Protein AF-A0A3Q2YTU2-F1 (afdb_monomer_lite)

Sequence (201 aa):
LRVISMEKGGNMKDVFTRFCTGLKELEAVIKEKGEAFMWNEHLGYILTCPSNLGTGLRAGVHVKLPNMSKHPKFEEVLKKLRLQKRGTGGVDTAAVDGIFDISNADRLGFSEVQLVQIVVDGVKLLVDMEKKLEKGASINNLMPGKLKTLSCIEPALIDVSCSLYVRTRTGLSASFTYFFFKFIIFNKCYWSPDNAQNMNE

Radius of gyration: 19.4 Å; chains: 1; bounding box: 69×35×50 Å

Foldseek 3Di:
DKQKFKDWADQLPVSVVVSVVVVVVVQVVCVVVVFHFDADDQFGGDDPDSQCTAQSKKWWFFKAQQQLVPDPCNVVLCVLLQKDWDAPVDDPDHNDNRTITITHSHRHPDDPLRRSLSRVVSVVLSVVCSVCVVVVHDCPVSRDDRDPPPPDPPPPPSPSVPPVPPVCPDVDRTGTGMTMMMGDTDIDDDDDVVVVVPPPD

Secondary structure (DSSP, 8-state):
-EEEEEESSS-HHHHHHHHHHHHHHHHHHHHHTT--B-EETTTEE--SSGGG-BT-EEEEEEEE-TTGGGSTTHHHHHHHTTEEEEBTTBTT-PPBTTEEEEEES--SSS-HHHHHHHHHHHHHHHHHHHHHHHTT---GGGPPPPPP--S--------TT-------SS--S--EEEEEEEEE--B-----GGGGGGS--

pLDDT: mean 72.66, std 23.07, range [26.77, 94.44]

Organism: Hippocampus comes (NCBI:txid109280)

Structure (mmCIF, N/CA/C/O backbone):
data_AF-A0A3Q2YTU2-F1
#
_entry.id   AF-A0A3Q2YTU2-F1
#
loop_
_atom_site.group_PDB
_atom_site.id
_atom_site.type_symbol
_atom_site.label_atom_id
_atom_site.label_alt_id
_atom_site.label_comp_id
_atom_site.label_asym_id
_atom_site.label_entity_id
_atom_site.label_seq_id
_atom_site.pdbx_PDB_ins_code
_atom_site.Cartn_x
_atom_site.Cartn_y
_atom_site.Cartn_z
_atom_site.occupancy
_atom_site.B_iso_or_equiv
_atom_site.auth_seq_id
_atom_site.auth_comp_id
_atom_site.auth_asym_id
_atom_site.auth_atom_id
_atom_site.pdbx_PDB_model_num
ATOM 1 N N . LEU A 1 1 ? -10.656 9.854 12.128 1.00 74.12 1 LEU A N 1
ATOM 2 C CA . LEU A 1 1 ? -9.243 9.742 12.551 1.00 74.12 1 LEU A CA 1
ATOM 3 C C . LEU A 1 1 ? -8.414 9.120 11.417 1.00 74.12 1 LEU A C 1
ATOM 5 O O . LEU A 1 1 ? -8.919 8.366 10.592 1.00 74.12 1 LEU A O 1
ATOM 9 N N . ARG A 1 2 ? -7.142 9.491 11.292 1.00 78.81 2 ARG A N 1
ATOM 10 C CA . ARG A 1 2 ? -6.228 8.867 10.332 1.00 78.81 2 ARG A CA 1
ATOM 11 C C . ARG A 1 2 ? -4.885 8.693 11.018 1.00 78.81 2 ARG A C 1
ATOM 13 O O . ARG A 1 2 ? -4.236 9.686 11.322 1.00 78.81 2 ARG A O 1
ATOM 20 N N . VAL A 1 3 ? -4.516 7.447 11.276 1.00 82.00 3 VAL A N 1
ATOM 21 C CA . VAL A 1 3 ? -3.262 7.079 11.929 1.00 82.00 3 VAL A CA 1
ATOM 22 C C . VAL A 1 3 ? -2.240 6.796 10.837 1.00 82.00 3 VAL A C 1
ATOM 24 O O . VAL A 1 3 ? -2.511 6.052 9.889 1.00 82.00 3 VAL A O 1
ATOM 27 N N . ILE A 1 4 ? -1.086 7.450 10.930 1.00 86.12 4 ILE A N 1
ATOM 28 C CA . ILE A 1 4 ? -0.035 7.374 9.918 1.00 86.12 4 ILE A CA 1
ATOM 29 C C . ILE A 1 4 ? 1.272 7.020 10.613 1.00 86.12 4 ILE A C 1
ATOM 31 O O . ILE A 1 4 ? 1.668 7.684 11.566 1.00 86.12 4 ILE A O 1
ATOM 35 N N . SER A 1 5 ? 1.943 5.995 10.097 1.00 86.06 5 SER A N 1
ATOM 36 C CA . SER A 1 5 ? 3.330 5.678 10.429 1.00 86.06 5 SER A CA 1
ATOM 37 C C . SER A 1 5 ? 4.132 5.753 9.139 1.00 86.06 5 SER A C 1
ATOM 39 O O . SER A 1 5 ? 3.757 5.159 8.127 1.00 86.06 5 SER A O 1
ATOM 41 N N . MET A 1 6 ? 5.203 6.533 9.144 1.00 84.50 6 MET A N 1
ATOM 42 C CA . MET A 1 6 ? 6.058 6.718 7.977 1.00 84.50 6 MET A CA 1
ATOM 43 C C . MET A 1 6 ? 7.502 6.903 8.412 1.00 84.50 6 MET A C 1
ATOM 45 O O . MET A 1 6 ? 7.761 7.415 9.501 1.00 84.50 6 MET A O 1
ATOM 49 N N . GLU A 1 7 ? 8.432 6.483 7.564 1.00 81.88 7 GLU A N 1
ATOM 50 C CA . GLU A 1 7 ? 9.854 6.779 7.717 1.00 81.88 7 GLU A CA 1
ATOM 51 C C . GLU A 1 7 ? 10.561 6.776 6.358 1.00 81.88 7 GLU A C 1
ATOM 53 O O . GLU A 1 7 ? 10.005 6.362 5.333 1.00 81.88 7 GLU A O 1
ATOM 58 N N . LYS A 1 8 ? 11.790 7.293 6.343 1.00 80.44 8 LYS A N 1
ATOM 59 C CA . LYS A 1 8 ? 12.672 7.214 5.176 1.00 80.44 8 LYS A CA 1
ATOM 60 C C . LYS A 1 8 ? 13.373 5.854 5.152 1.00 80.44 8 LYS A C 1
ATOM 62 O O . LYS A 1 8 ? 13.785 5.361 6.195 1.00 80.44 8 LYS A O 1
ATOM 67 N N . GLY A 1 9 ? 13.610 5.319 3.956 1.00 77.88 9 GLY A N 1
ATOM 68 C CA . GLY A 1 9 ? 14.315 4.043 3.769 1.00 77.88 9 GLY A CA 1
ATOM 69 C C . GLY A 1 9 ? 13.390 2.824 3.770 1.00 77.88 9 GLY A C 1
ATOM 70 O O . GLY A 1 9 ? 12.187 2.964 3.902 1.00 77.88 9 GLY A O 1
ATOM 71 N N . GLY A 1 10 ? 13.957 1.632 3.563 1.00 74.12 10 GLY A N 1
ATOM 72 C CA . GLY A 1 10 ? 13.231 0.412 3.173 1.00 74.12 10 GLY A CA 1
ATOM 73 C C . GLY A 1 10 ? 12.656 -0.471 4.280 1.00 74.12 10 GLY A C 1
ATOM 74 O O . GLY A 1 10 ? 12.322 -1.621 3.997 1.00 74.12 10 GLY A O 1
ATOM 75 N N . ASN A 1 11 ? 12.585 -0.007 5.528 1.00 79.88 11 ASN A N 1
ATOM 76 C CA . ASN A 1 11 ? 12.274 -0.878 6.661 1.00 79.88 11 ASN A CA 1
ATOM 77 C C . ASN A 1 11 ? 10.765 -0.962 6.944 1.00 79.88 11 ASN A C 1
ATOM 79 O O . ASN A 1 11 ? 10.233 -0.434 7.917 1.00 79.88 11 ASN A O 1
ATOM 83 N N . MET A 1 12 ? 10.060 -1.678 6.067 1.00 78.88 12 MET A N 1
ATOM 84 C CA . MET A 1 12 ? 8.608 -1.864 6.155 1.00 78.88 12 MET A CA 1
ATOM 85 C C . MET A 1 12 ? 8.156 -2.456 7.504 1.00 78.88 12 MET A C 1
ATOM 87 O O . MET A 1 12 ? 7.081 -2.115 7.999 1.00 78.88 12 MET A O 1
ATOM 91 N N . LYS A 1 13 ? 8.973 -3.324 8.117 1.00 81.50 13 LYS A N 1
ATOM 92 C CA . LYS A 1 13 ? 8.638 -3.993 9.381 1.00 81.50 13 LYS A CA 1
ATOM 93 C C . LYS A 1 13 ? 8.601 -3.025 10.547 1.00 81.50 13 LYS A C 1
ATOM 95 O O . LYS A 1 13 ? 7.664 -3.096 11.337 1.00 81.50 13 LYS A O 1
ATOM 100 N N . ASP A 1 14 ? 9.575 -2.134 10.662 1.00 84.38 14 ASP A N 1
ATOM 101 C CA . ASP A 1 14 ? 9.628 -1.202 11.788 1.00 84.38 14 ASP A CA 1
ATOM 102 C C . ASP A 1 14 ? 8.492 -0.185 11.701 1.00 84.38 14 ASP A C 1
ATOM 104 O O . ASP A 1 14 ? 7.823 0.088 12.702 1.00 84.38 14 ASP A O 1
ATOM 108 N N . VAL A 1 15 ? 8.184 0.295 10.491 1.00 83.56 15 VAL A N 1
ATOM 109 C CA . VAL A 1 15 ? 7.029 1.175 10.272 1.00 83.56 15 VAL A CA 1
ATOM 110 C C . VAL A 1 15 ? 5.718 0.472 10.619 1.00 83.56 15 VAL A C 1
ATOM 112 O O . VAL A 1 15 ? 4.878 1.080 11.287 1.00 83.56 15 VAL A O 1
ATOM 115 N N . PHE A 1 16 ? 5.550 -0.790 10.204 1.00 83.69 16 PHE A N 1
ATOM 116 C CA . PHE A 1 16 ? 4.356 -1.585 10.497 1.00 83.69 16 PHE A CA 1
ATOM 117 C C . PHE A 1 16 ? 4.239 -1.925 11.986 1.00 83.69 16 PHE A C 1
ATOM 119 O O . PHE A 1 16 ? 3.168 -1.792 12.566 1.00 83.69 16 PHE A O 1
ATOM 126 N N . THR A 1 17 ? 5.346 -2.282 12.634 1.00 85.81 17 THR A N 1
ATOM 127 C CA . THR A 1 17 ? 5.386 -2.580 14.072 1.00 85.81 17 THR A CA 1
ATOM 128 C C . THR A 1 17 ? 5.001 -1.342 14.874 1.00 85.81 17 THR A C 1
ATOM 130 O O . THR A 1 17 ? 4.094 -1.400 15.699 1.00 85.81 17 THR A O 1
ATOM 133 N N . ARG A 1 18 ? 5.611 -0.188 14.570 1.00 88.19 18 ARG A N 1
ATOM 134 C CA . ARG A 1 18 ? 5.263 1.102 15.184 1.00 88.19 18 ARG A CA 1
ATOM 135 C C . ARG A 1 18 ? 3.801 1.468 14.945 1.00 88.19 18 ARG A C 1
ATOM 137 O O . ARG A 1 18 ? 3.139 1.968 15.850 1.00 88.19 18 ARG A O 1
ATOM 144 N N . PHE A 1 19 ? 3.301 1.201 13.740 1.00 85.31 19 PHE A N 1
ATOM 145 C CA . PHE A 1 19 ? 1.907 1.422 13.383 1.00 85.31 19 PHE A CA 1
ATOM 146 C C . PHE A 1 19 ? 0.955 0.576 14.246 1.00 85.31 19 PHE A C 1
ATOM 148 O O . PHE A 1 19 ? 0.042 1.128 14.855 1.00 85.31 19 PHE A O 1
ATOM 155 N N . CYS A 1 20 ? 1.189 -0.735 14.348 1.00 84.88 20 CYS A N 1
ATOM 156 C CA . CYS A 1 20 ? 0.366 -1.641 15.148 1.00 84.88 20 CYS A CA 1
ATOM 157 C C . CYS A 1 20 ? 0.406 -1.299 16.642 1.00 84.88 20 CYS A C 1
ATOM 159 O O . CYS A 1 20 ? -0.642 -1.273 17.285 1.00 84.88 20 CYS A O 1
ATOM 161 N N . THR A 1 21 ? 1.589 -0.998 17.188 1.00 88.31 21 THR A N 1
ATOM 162 C CA . THR A 1 21 ? 1.740 -0.593 18.593 1.00 88.31 21 THR A CA 1
ATOM 163 C C . THR A 1 21 ? 0.968 0.692 18.879 1.00 88.31 21 THR A C 1
ATOM 165 O O . THR A 1 21 ? 0.118 0.704 19.766 1.00 88.31 21 THR A O 1
ATOM 168 N N . GLY A 1 22 ? 1.177 1.741 18.077 1.00 88.06 22 GLY A N 1
ATOM 169 C CA . GLY A 1 22 ? 0.488 3.018 18.268 1.00 88.06 22 GLY A CA 1
ATOM 170 C C . GLY A 1 22 ? -1.028 2.916 18.081 1.00 88.06 22 GLY A C 1
ATOM 171 O O . GLY A 1 22 ? -1.783 3.577 18.790 1.00 88.06 22 GLY A O 1
ATOM 172 N N . LEU A 1 23 ? -1.498 2.061 17.165 1.00 85.75 23 LEU A N 1
ATOM 173 C CA . LEU A 1 23 ? -2.930 1.825 16.991 1.00 85.75 23 LEU A CA 1
ATOM 174 C C . LEU A 1 23 ? -3.549 1.137 18.215 1.00 85.75 23 LEU A C 1
ATOM 176 O O . LEU A 1 23 ? -4.627 1.536 18.651 1.00 85.75 23 LEU A O 1
ATOM 180 N N . LYS A 1 24 ? -2.856 0.149 18.791 1.00 86.81 24 LYS A N 1
ATOM 181 C CA . LYS A 1 24 ? -3.306 -0.562 19.993 1.00 86.81 24 LYS A CA 1
ATOM 182 C C . LYS A 1 24 ? -3.386 0.362 21.210 1.00 86.81 24 LYS A C 1
ATOM 184 O O . LYS A 1 24 ? -4.359 0.303 21.957 1.00 86.81 24 LYS A O 1
ATOM 189 N N . GLU A 1 25 ? -2.389 1.223 21.393 1.00 92.56 25 GLU A N 1
ATOM 190 C CA . GLU A 1 25 ? -2.381 2.233 22.459 1.00 92.56 25 GLU A CA 1
ATOM 191 C C . GLU A 1 25 ? -3.522 3.240 22.284 1.00 92.56 25 GLU A C 1
ATOM 193 O O . GLU A 1 25 ? -4.243 3.547 23.232 1.00 92.56 25 GLU A O 1
ATOM 198 N N . LEU A 1 26 ? -3.745 3.708 21.055 1.00 87.38 26 LEU A N 1
ATOM 199 C CA . LEU A 1 26 ? -4.828 4.637 20.757 1.00 87.38 26 LEU A CA 1
ATOM 200 C C . LEU A 1 26 ? -6.209 4.018 20.999 1.00 87.38 26 LEU A C 1
ATOM 202 O O . LEU A 1 26 ? -7.088 4.673 21.557 1.00 87.38 26 LEU A O 1
ATOM 206 N N . GLU A 1 27 ? -6.400 2.760 20.605 1.00 84.81 27 GLU A N 1
ATOM 207 C CA . GLU A 1 27 ? -7.637 2.031 20.873 1.00 84.81 27 GLU A CA 1
ATOM 208 C C . GLU A 1 27 ? -7.878 1.862 22.380 1.00 84.81 27 GLU A C 1
ATOM 210 O O . GLU A 1 27 ? -9.013 2.012 22.830 1.00 84.81 27 GLU A O 1
ATOM 215 N N . ALA A 1 28 ? -6.828 1.607 23.168 1.00 88.25 28 ALA A N 1
ATOM 216 C CA . ALA A 1 28 ? -6.930 1.516 24.623 1.00 88.25 28 ALA A CA 1
ATOM 217 C C . ALA A 1 28 ? -7.417 2.837 25.244 1.00 88.25 28 ALA A C 1
ATOM 219 O O . ALA A 1 28 ? -8.398 2.833 25.983 1.00 88.25 28 ALA A O 1
ATOM 220 N N . VAL A 1 29 ? -6.827 3.973 24.856 1.00 91.69 29 VAL A N 1
ATOM 221 C CA . VAL A 1 29 ? -7.238 5.304 25.346 1.00 91.69 29 VAL A CA 1
ATOM 222 C C . VAL A 1 29 ? -8.680 5.646 24.949 1.00 91.69 29 VAL A C 1
ATOM 224 O O . VAL A 1 29 ? -9.409 6.283 25.707 1.00 91.69 29 VAL A O 1
ATOM 227 N N . ILE A 1 30 ? -9.115 5.245 23.753 1.00 84.94 30 ILE A N 1
ATOM 228 C CA . ILE A 1 30 ? -10.497 5.458 23.293 1.00 84.94 30 ILE A CA 1
ATOM 229 C C . ILE A 1 30 ? -11.472 4.608 24.120 1.00 84.94 30 ILE A C 1
ATOM 231 O O . ILE A 1 30 ? -12.507 5.118 24.554 1.00 84.94 30 ILE A O 1
ATOM 235 N N . LYS A 1 31 ? -11.108 3.354 24.414 1.00 86.12 31 LYS A N 1
ATOM 236 C CA . LYS A 1 31 ? -11.894 2.460 25.277 1.00 86.12 31 LYS A CA 1
ATOM 237 C C . LYS A 1 31 ? -12.006 2.974 26.708 1.00 86.12 31 LYS A C 1
ATOM 239 O O . LYS A 1 31 ? -13.096 2.931 27.270 1.00 86.12 31 LYS A O 1
ATOM 244 N N . GLU A 1 32 ? -10.931 3.516 27.278 1.00 92.56 32 GLU A N 1
ATOM 245 C CA . GLU A 1 32 ? -10.941 4.134 28.615 1.00 92.56 32 GLU A CA 1
ATOM 246 C C . GLU A 1 32 ? -11.926 5.308 28.718 1.00 92.56 32 GLU A C 1
ATOM 248 O O . GLU A 1 32 ? -12.486 5.561 29.781 1.00 92.56 32 GLU A O 1
ATOM 253 N N . LYS A 1 33 ? -12.197 5.993 27.601 1.00 90.94 33 LYS A N 1
ATOM 254 C CA . LYS A 1 33 ? -13.191 7.074 27.510 1.00 90.94 33 LYS A CA 1
ATOM 255 C C . LYS A 1 33 ? -14.624 6.582 27.264 1.00 90.94 33 LYS A C 1
ATOM 257 O O . LYS A 1 33 ? -15.515 7.403 27.070 1.00 90.94 33 LYS A O 1
ATOM 262 N N . GLY A 1 34 ? -14.862 5.269 27.243 1.00 89.19 34 GLY A N 1
ATOM 263 C CA . GLY A 1 34 ? -16.172 4.691 26.924 1.00 89.19 34 GLY A CA 1
ATOM 264 C C . GLY A 1 34 ? -16.549 4.800 25.440 1.00 89.19 34 GLY A C 1
ATOM 265 O O . GLY A 1 34 ? -17.728 4.743 25.078 1.00 89.19 34 GLY A O 1
ATOM 266 N N . GLU A 1 35 ? -15.563 4.982 24.562 1.00 86.62 35 GLU A N 1
ATOM 267 C CA . GLU A 1 35 ? -15.743 5.021 23.114 1.00 86.62 35 GLU A CA 1
ATOM 268 C C . GLU A 1 35 ? -15.121 3.792 22.440 1.00 86.62 35 GLU A C 1
ATOM 270 O O . GLU A 1 35 ? -14.326 3.057 23.023 1.00 86.62 35 GLU A O 1
ATOM 275 N N . ALA A 1 36 ? -15.493 3.550 21.185 1.00 84.44 36 ALA A N 1
ATOM 276 C CA . ALA A 1 36 ? -14.932 2.477 20.377 1.00 84.44 36 ALA A CA 1
ATOM 277 C C . ALA A 1 36 ? -14.917 2.873 18.898 1.00 84.44 36 ALA A C 1
ATOM 279 O O . ALA A 1 36 ? -15.721 3.699 18.447 1.00 84.44 36 ALA A O 1
ATOM 280 N N . PHE A 1 37 ? -14.022 2.244 18.137 1.00 83.00 37 PHE A N 1
ATOM 281 C CA . PHE A 1 37 ? -14.073 2.306 16.683 1.00 83.00 37 PHE A CA 1
ATOM 282 C C . PHE A 1 37 ? -15.310 1.580 16.160 1.00 83.00 37 PHE A C 1
ATOM 284 O O . PHE A 1 37 ? -15.731 0.555 16.694 1.00 83.00 37 PHE A O 1
ATOM 291 N N . MET A 1 38 ? -15.879 2.108 15.081 1.00 86.25 38 MET A N 1
ATOM 292 C CA . MET A 1 38 ? -16.997 1.464 14.400 1.00 86.25 38 MET A CA 1
ATOM 293 C C . MET A 1 38 ? -16.491 0.213 13.688 1.00 86.25 38 MET A C 1
ATOM 295 O O . MET A 1 38 ? -15.615 0.312 12.827 1.00 86.25 38 MET A O 1
ATOM 299 N N . TRP A 1 39 ? -17.037 -0.946 14.045 1.00 90.75 39 TRP A N 1
ATOM 300 C CA . TRP A 1 39 ? -16.596 -2.235 13.526 1.00 90.75 39 TRP A CA 1
ATOM 301 C C . TRP A 1 39 ? -17.753 -3.239 13.486 1.00 90.75 39 TRP A C 1
ATOM 303 O O . TRP A 1 39 ? -18.623 -3.210 14.356 1.00 90.75 39 TRP A O 1
ATOM 313 N N . ASN A 1 40 ? -17.763 -4.132 12.495 1.00 89.12 40 ASN A N 1
ATOM 314 C CA . ASN A 1 40 ? -18.595 -5.335 12.516 1.00 89.12 40 ASN A CA 1
ATOM 315 C C . ASN A 1 40 ? -17.899 -6.518 11.824 1.00 89.12 40 ASN A C 1
ATOM 317 O O . ASN A 1 40 ? -16.915 -6.341 11.110 1.00 89.12 40 ASN A O 1
ATOM 321 N N . GLU A 1 41 ? -18.443 -7.720 12.014 1.00 90.00 41 GLU A N 1
ATOM 322 C CA . GLU A 1 41 ? -17.857 -8.969 11.512 1.00 90.00 41 GLU A CA 1
ATOM 323 C C . GLU A 1 41 ? -17.776 -9.034 9.978 1.00 90.00 41 GLU A C 1
ATOM 325 O O . GLU A 1 41 ? -16.799 -9.534 9.427 1.00 90.00 41 GLU A O 1
ATOM 330 N N . HIS A 1 42 ? -18.772 -8.493 9.271 1.00 89.75 42 HIS A N 1
ATOM 331 C CA . HIS A 1 42 ? -18.845 -8.584 7.812 1.00 89.75 42 HIS A CA 1
ATOM 332 C C . HIS A 1 42 ? -17.941 -7.568 7.095 1.00 89.75 42 HIS A C 1
ATOM 334 O O . HIS A 1 42 ? -17.314 -7.883 6.084 1.00 89.75 42 HIS A O 1
ATOM 340 N N . LEU A 1 43 ? -17.886 -6.335 7.600 1.00 88.50 43 LEU A N 1
ATOM 341 C CA . LEU A 1 43 ? -17.241 -5.191 6.950 1.00 88.50 43 LEU A CA 1
ATOM 342 C C . LEU A 1 43 ? -15.932 -4.768 7.619 1.00 88.50 43 LEU A C 1
ATOM 344 O O . LEU A 1 43 ? -15.238 -3.916 7.067 1.00 88.50 43 LEU A O 1
ATOM 348 N N . GLY A 1 44 ? -15.585 -5.319 8.781 1.00 90.12 44 GLY A N 1
ATOM 349 C CA . GLY A 1 44 ? -14.457 -4.850 9.579 1.00 90.12 44 GLY A CA 1
ATOM 350 C C . GLY A 1 44 ? -14.677 -3.423 10.084 1.00 90.12 44 GLY A C 1
ATOM 351 O O . GLY A 1 44 ? -15.789 -3.056 10.467 1.00 90.12 44 GLY A O 1
ATOM 352 N N . TYR A 1 45 ? -13.621 -2.605 10.078 1.00 86.44 45 TYR A N 1
ATOM 353 C CA . TYR A 1 45 ? -13.706 -1.198 10.457 1.00 86.44 45 TYR A CA 1
ATOM 354 C C . TYR A 1 45 ? -14.526 -0.398 9.442 1.00 86.44 45 TYR A C 1
ATOM 356 O O . TYR A 1 45 ? -14.329 -0.490 8.227 1.00 86.44 45 TYR A O 1
ATOM 364 N N . ILE A 1 46 ? -15.424 0.442 9.955 1.00 86.38 46 ILE A N 1
ATOM 365 C CA . ILE A 1 46 ? -16.312 1.270 9.140 1.00 86.38 46 ILE A CA 1
ATOM 366 C C . ILE A 1 46 ? -15.685 2.639 8.892 1.00 86.38 46 ILE A C 1
ATOM 368 O O . ILE A 1 46 ? -15.223 3.329 9.804 1.00 86.38 46 ILE A O 1
ATOM 372 N N . LEU A 1 47 ? -15.680 3.041 7.623 1.00 84.81 47 LEU A N 1
ATOM 373 C CA . LEU A 1 47 ? -15.148 4.316 7.172 1.00 84.81 47 LEU A CA 1
ATOM 374 C C . LEU A 1 47 ? -16.069 4.982 6.155 1.00 84.81 47 LEU A C 1
ATOM 376 O O . LEU A 1 47 ? -16.766 4.307 5.408 1.00 84.81 47 LEU A O 1
ATOM 380 N N . THR A 1 48 ? -15.973 6.310 6.037 1.00 82.44 48 THR A N 1
ATOM 381 C CA . THR A 1 48 ? -16.778 7.099 5.085 1.00 82.44 48 THR A CA 1
ATOM 382 C C . THR A 1 48 ? -16.611 6.678 3.629 1.00 82.44 48 THR A C 1
ATOM 384 O O . THR A 1 48 ? -17.548 6.783 2.850 1.00 82.44 48 THR A O 1
ATOM 387 N N . CYS A 1 49 ? -15.416 6.236 3.230 1.00 82.69 49 CYS A N 1
ATOM 388 C CA . CYS A 1 49 ? -15.178 5.811 1.855 1.00 82.69 49 CYS A CA 1
ATOM 389 C C . CYS A 1 49 ? -15.269 4.280 1.768 1.00 82.69 49 CYS A C 1
ATOM 391 O O . CYS A 1 49 ? -14.450 3.616 2.414 1.00 82.69 49 CYS A O 1
ATOM 393 N N . PRO A 1 50 ? -16.171 3.721 0.937 1.00 87.81 50 PRO A N 1
ATOM 394 C CA . PRO A 1 50 ? -16.354 2.273 0.815 1.00 87.81 50 PRO A CA 1
ATOM 395 C C . PRO A 1 50 ? -15.073 1.510 0.452 1.00 87.81 50 PRO A C 1
ATOM 397 O O . PRO A 1 50 ? -14.851 0.406 0.937 1.00 87.81 50 PRO A O 1
ATOM 400 N N . SER A 1 51 ? -14.161 2.121 -0.318 1.00 83.12 51 SER A N 1
ATOM 401 C CA . SER A 1 51 ? -12.869 1.506 -0.673 1.00 83.12 51 SER A CA 1
ATOM 402 C C . SER A 1 51 ? -11.922 1.309 0.516 1.00 83.12 51 SER A C 1
ATOM 404 O O . SER A 1 51 ? -10.820 0.787 0.350 1.00 83.12 51 SER A O 1
ATOM 406 N N . ASN A 1 52 ? -12.278 1.839 1.686 1.00 85.12 52 ASN A N 1
ATOM 407 C CA . ASN A 1 52 ? -11.473 1.759 2.891 1.00 85.12 52 ASN A CA 1
ATOM 408 C C . ASN A 1 52 ? -12.060 0.817 3.944 1.00 85.12 52 ASN A C 1
ATOM 410 O O . ASN A 1 52 ? -11.480 0.743 5.016 1.00 85.12 52 ASN A O 1
ATOM 414 N N . LEU A 1 53 ? -13.164 0.121 3.668 1.00 86.06 53 LEU A N 1
ATOM 415 C CA . LEU A 1 53 ? -13.702 -0.889 4.581 1.00 86.06 53 LEU A CA 1
ATOM 416 C C . LEU A 1 53 ? -12.719 -2.055 4.785 1.00 86.06 53 LEU A C 1
ATOM 418 O O . LEU A 1 53 ? -11.745 -2.216 4.040 1.00 86.06 53 LEU A O 1
ATOM 422 N N . GLY A 1 54 ? -12.994 -2.880 5.791 1.00 90.38 54 GLY A N 1
ATOM 423 C CA . GLY A 1 54 ? -12.180 -4.022 6.186 1.00 90.38 54 GLY A CA 1
ATOM 424 C C . GLY A 1 54 ? -11.139 -3.613 7.209 1.00 90.38 54 GLY A C 1
ATOM 425 O O . GLY A 1 54 ? -11.469 -3.140 8.294 1.00 90.38 54 GLY A O 1
ATOM 426 N N . THR A 1 55 ? -9.870 -3.772 6.854 1.00 86.44 55 THR A N 1
ATOM 427 C CA . THR A 1 55 ? -8.783 -3.291 7.712 1.00 86.44 55 THR A CA 1
ATOM 428 C C . THR A 1 55 ? -8.713 -1.768 7.693 1.00 86.44 55 THR A C 1
ATOM 430 O O . THR A 1 55 ? -8.347 -1.163 8.678 1.00 86.44 55 THR A O 1
ATOM 433 N N . GLY A 1 56 ? -9.044 -1.099 6.583 1.00 85.94 56 GLY A N 1
ATOM 434 C CA . GLY A 1 56 ? -8.736 0.329 6.418 1.00 85.94 56 GLY A CA 1
ATOM 435 C C . GLY A 1 56 ? -7.266 0.626 6.119 1.00 85.94 56 GLY A C 1
ATOM 436 O O . GLY A 1 56 ? -6.909 1.794 5.910 1.00 85.94 56 GLY A O 1
ATOM 437 N N . LEU A 1 57 ? -6.431 -0.413 5.988 1.00 87.19 57 LEU A N 1
ATOM 438 C CA . LEU A 1 57 ? -4.998 -0.307 5.743 1.00 87.19 57 LEU A CA 1
ATOM 439 C C . LEU A 1 57 ? -4.668 0.022 4.291 1.00 87.19 57 LEU A C 1
ATOM 441 O O . LEU A 1 57 ? -4.955 -0.736 3.366 1.00 87.19 57 LEU A O 1
ATOM 445 N N . ARG A 1 58 ? -3.972 1.141 4.100 1.00 90.81 58 ARG A N 1
ATOM 446 C CA . ARG A 1 58 ? -3.196 1.433 2.896 1.00 90.81 58 ARG A CA 1
ATOM 447 C C . ARG A 1 58 ? -1.717 1.395 3.266 1.00 90.81 58 ARG A C 1
ATOM 449 O O . ARG A 1 58 ? -1.188 2.378 3.783 1.00 90.81 58 ARG A O 1
ATOM 456 N N . ALA A 1 59 ? -1.072 0.270 3.001 1.00 88.38 59 ALA A N 1
ATOM 457 C CA . ALA A 1 59 ? 0.377 0.152 3.018 1.00 88.38 59 ALA A CA 1
ATOM 458 C C . ALA A 1 59 ? 0.918 0.590 1.652 1.00 88.38 59 ALA A C 1
ATOM 460 O O . ALA A 1 59 ? 0.357 0.240 0.610 1.00 88.38 59 ALA A O 1
ATOM 461 N N . GLY A 1 60 ? 1.982 1.384 1.637 1.00 90.38 60 GLY A N 1
ATOM 462 C CA . GLY A 1 60 ? 2.561 1.853 0.391 1.00 90.38 60 GLY A CA 1
ATOM 463 C C . GLY A 1 60 ? 3.977 2.386 0.516 1.00 90.38 60 GLY A C 1
ATOM 464 O O . GLY A 1 60 ? 4.525 2.573 1.603 1.00 90.38 60 GLY A O 1
ATOM 465 N N . VAL A 1 61 ? 4.579 2.617 -0.642 1.00 87.38 61 VAL A N 1
ATOM 466 C CA . VAL A 1 61 ? 5.963 3.054 -0.789 1.00 87.38 61 VAL A CA 1
ATOM 467 C C . VAL A 1 61 ? 6.037 4.128 -1.861 1.00 87.38 61 VAL A C 1
ATOM 469 O O . VAL A 1 61 ? 5.369 4.045 -2.888 1.00 87.38 61 VAL A O 1
ATOM 472 N N . HIS A 1 62 ? 6.885 5.121 -1.646 1.00 88.00 62 HIS A N 1
ATOM 473 C CA . HIS A 1 62 ? 7.348 6.023 -2.686 1.00 88.00 62 HIS A CA 1
ATOM 474 C C . HIS A 1 62 ? 8.605 5.419 -3.310 1.00 88.00 62 HIS A C 1
ATOM 476 O O . HIS A 1 62 ? 9.678 5.399 -2.695 1.00 88.00 62 HIS A O 1
ATOM 482 N N . VAL A 1 63 ? 8.460 4.921 -4.535 1.00 86.62 63 VAL A N 1
ATOM 483 C CA . VAL A 1 63 ? 9.523 4.248 -5.285 1.00 86.62 63 VAL A CA 1
ATOM 484 C C . VAL A 1 63 ? 9.760 4.950 -6.617 1.00 86.62 63 VAL A C 1
ATOM 486 O O . VAL A 1 63 ? 8.817 5.314 -7.324 1.00 86.62 63 VAL A O 1
ATOM 489 N N . LYS A 1 64 ? 11.036 5.155 -6.952 1.00 87.00 64 LYS A N 1
ATOM 490 C CA . LYS A 1 64 ? 11.469 5.721 -8.229 1.00 87.00 64 LYS A CA 1
ATOM 491 C C . LYS A 1 64 ? 11.555 4.617 -9.289 1.00 87.00 64 LYS A C 1
ATOM 493 O O . LYS A 1 64 ? 12.338 3.684 -9.139 1.00 87.00 64 LYS A O 1
ATOM 498 N N . LEU A 1 65 ? 10.737 4.732 -10.335 1.00 90.06 65 LEU A N 1
ATOM 499 C CA . LEU A 1 65 ? 10.568 3.759 -11.424 1.00 90.06 65 LEU A CA 1
ATOM 500 C C . LEU A 1 65 ? 10.617 4.444 -12.814 1.00 90.06 65 LEU A C 1
ATOM 502 O O . LEU A 1 65 ? 9.621 4.437 -13.549 1.00 90.06 65 LEU A O 1
ATOM 506 N N . PRO A 1 66 ? 11.722 5.117 -13.187 1.00 89.75 66 PRO A N 1
ATOM 507 C CA . PRO A 1 66 ? 11.799 5.938 -14.397 1.00 89.75 66 PRO A CA 1
ATOM 508 C C . PRO A 1 66 ? 11.690 5.140 -15.704 1.00 89.75 66 PRO A C 1
ATOM 510 O O . PRO A 1 66 ? 11.246 5.705 -16.707 1.00 89.75 66 PRO A O 1
ATOM 513 N N . ASN A 1 67 ? 12.068 3.858 -15.716 1.00 90.94 67 ASN A N 1
ATOM 514 C CA . ASN A 1 67 ? 11.973 3.006 -16.901 1.00 90.94 67 ASN A CA 1
ATOM 515 C C . ASN A 1 67 ? 10.665 2.212 -16.924 1.00 90.94 67 ASN A C 1
ATOM 517 O O . ASN A 1 67 ? 9.964 2.203 -17.937 1.00 90.94 67 ASN A O 1
ATOM 521 N N . MET A 1 68 ? 10.287 1.598 -15.800 1.00 92.12 68 MET A N 1
ATOM 522 C CA . MET A 1 68 ? 9.054 0.822 -15.688 1.00 92.12 68 MET A CA 1
ATOM 523 C C . MET A 1 68 ? 7.822 1.698 -15.924 1.00 92.12 68 MET A C 1
ATOM 525 O O . MET A 1 68 ? 6.885 1.258 -16.580 1.00 92.12 68 MET A O 1
ATOM 529 N N . SER A 1 69 ? 7.840 2.960 -15.487 1.00 90.19 69 SER A N 1
ATOM 530 C CA . SER A 1 69 ? 6.726 3.891 -15.715 1.00 90.19 69 SER A CA 1
ATOM 531 C C . SER A 1 69 ? 6.454 4.234 -17.178 1.00 90.19 69 SER A C 1
ATOM 533 O O . SER A 1 69 ? 5.326 4.589 -17.514 1.00 90.19 69 SER A O 1
ATOM 535 N N . LYS A 1 70 ? 7.462 4.102 -18.045 1.00 90.38 70 LYS A N 1
ATOM 536 C CA . LYS A 1 70 ? 7.347 4.301 -19.497 1.00 90.38 70 LYS A CA 1
ATOM 537 C C . LYS A 1 70 ? 7.017 3.001 -20.232 1.00 90.38 70 LYS A C 1
ATOM 539 O O . LYS A 1 70 ? 6.699 3.028 -21.418 1.00 90.38 70 LYS A O 1
ATOM 544 N N . HIS A 1 71 ? 7.118 1.859 -19.553 1.00 93.25 71 HIS A N 1
ATOM 545 C CA . HIS A 1 71 ? 6.922 0.557 -20.167 1.00 93.25 71 HIS A CA 1
ATOM 546 C C . HIS A 1 71 ? 5.419 0.282 -20.388 1.00 93.25 71 HIS A C 1
ATOM 548 O O . HIS A 1 71 ? 4.629 0.405 -19.448 1.00 93.25 71 HIS A O 1
ATOM 554 N N . PRO A 1 72 ? 4.993 -0.184 -21.580 1.00 93.50 72 PRO A N 1
ATOM 555 C CA . PRO A 1 72 ? 3.572 -0.355 -21.915 1.00 93.50 72 PRO A CA 1
ATOM 556 C C . PRO A 1 72 ? 2.836 -1.358 -21.012 1.00 93.50 72 PRO A C 1
ATOM 558 O O . PRO A 1 72 ? 1.622 -1.288 -20.857 1.00 93.50 72 PRO A O 1
ATOM 561 N N . LYS A 1 73 ? 3.568 -2.287 -20.383 1.00 93.69 73 LYS A N 1
ATOM 562 C CA . LYS A 1 73 ? 3.008 -3.292 -19.459 1.00 93.69 73 LYS A CA 1
ATOM 563 C C . LYS A 1 73 ? 2.870 -2.824 -18.004 1.00 93.69 73 LYS A C 1
ATOM 565 O O . LYS A 1 73 ? 2.516 -3.638 -17.159 1.00 93.69 73 LYS A O 1
ATOM 570 N N . PHE A 1 74 ? 3.162 -1.565 -17.669 1.00 94.00 74 PHE A N 1
ATOM 571 C CA . PHE A 1 74 ? 3.170 -1.129 -16.267 1.00 94.00 74 PHE A CA 1
ATOM 572 C C . PHE A 1 74 ? 1.818 -1.300 -15.569 1.00 94.00 74 PHE A C 1
ATOM 574 O O . PHE A 1 74 ? 1.754 -1.916 -14.506 1.00 94.00 74 PHE A O 1
ATOM 581 N N . GLU A 1 75 ? 0.732 -0.853 -16.202 1.00 93.38 75 GLU A N 1
ATOM 582 C CA . GLU A 1 75 ? -0.622 -1.020 -15.656 1.00 93.38 75 GLU A CA 1
ATOM 583 C C . GLU A 1 75 ? -1.017 -2.496 -15.530 1.00 93.38 75 GLU A C 1
ATOM 585 O O . GLU A 1 75 ? -1.653 -2.902 -14.559 1.00 93.38 75 GLU A O 1
ATOM 590 N N . GLU A 1 76 ? -0.606 -3.326 -16.494 1.00 94.00 76 GLU A N 1
ATOM 591 C CA . GLU A 1 76 ? -0.862 -4.767 -16.467 1.00 94.00 76 GLU A CA 1
ATOM 592 C C . GLU A 1 76 ? -0.169 -5.430 -15.269 1.00 94.00 76 GLU A C 1
ATOM 594 O O . GLU A 1 76 ? -0.779 -6.237 -14.565 1.00 94.00 76 GLU A O 1
ATOM 599 N N . VAL A 1 77 ? 1.094 -5.071 -15.020 1.00 94.25 77 VAL A N 1
ATOM 600 C CA . VAL A 1 77 ? 1.872 -5.570 -13.882 1.00 94.25 77 VAL A CA 1
ATOM 601 C C . VAL A 1 77 ? 1.226 -5.144 -12.565 1.00 94.25 77 VAL A C 1
ATOM 603 O O . VAL A 1 77 ? 0.984 -6.000 -11.717 1.00 94.25 77 VAL A O 1
ATOM 606 N N . LEU A 1 78 ? 0.873 -3.863 -12.406 1.00 94.44 78 LEU A N 1
ATOM 607 C CA . LEU A 1 78 ? 0.208 -3.364 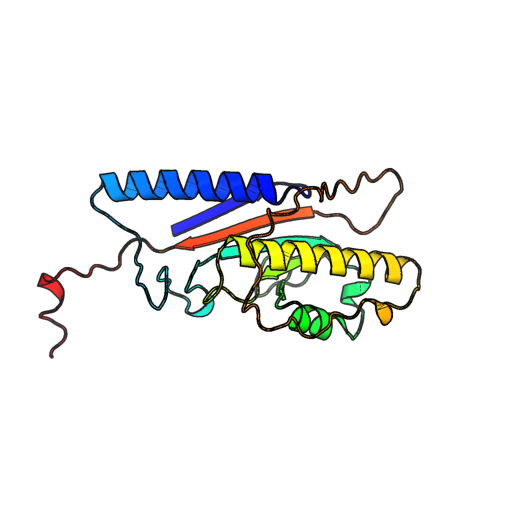-11.196 1.00 94.44 78 LEU A CA 1
ATOM 608 C C . LEU A 1 78 ? -1.116 -4.088 -10.934 1.00 94.44 78 LEU A C 1
ATOM 610 O O . LEU A 1 78 ? -1.345 -4.579 -9.828 1.00 94.44 78 LEU A O 1
ATOM 614 N N . LYS A 1 79 ? -1.947 -4.245 -11.971 1.00 93.00 79 LYS A N 1
ATOM 615 C CA . LYS A 1 79 ? -3.223 -4.963 -11.880 1.00 93.00 79 LYS A CA 1
ATOM 616 C C . LYS A 1 79 ? -3.031 -6.418 -11.456 1.00 93.00 79 LYS A C 1
ATOM 618 O O . LYS A 1 79 ? -3.764 -6.904 -10.598 1.00 93.00 79 LYS A O 1
ATOM 623 N N . LYS A 1 80 ? -2.046 -7.115 -12.030 1.00 92.50 80 LYS A N 1
ATOM 624 C CA . LYS A 1 80 ? -1.733 -8.507 -11.673 1.00 92.50 80 LYS A CA 1
ATOM 625 C C . LYS A 1 80 ? -1.232 -8.642 -10.239 1.00 92.50 80 LYS A C 1
ATOM 627 O O . LYS A 1 80 ? -1.587 -9.617 -9.591 1.00 92.50 80 LYS A O 1
ATOM 632 N N . LEU A 1 81 ? -0.473 -7.661 -9.752 1.00 92.38 81 LEU A N 1
ATOM 633 C CA . LEU A 1 81 ? 0.038 -7.602 -8.379 1.00 92.38 81 LEU A CA 1
ATOM 634 C C . LEU A 1 81 ? -0.983 -7.085 -7.357 1.00 92.38 81 LEU A C 1
ATOM 636 O O . LEU A 1 81 ? -0.668 -7.038 -6.173 1.00 92.38 81 LEU A O 1
ATOM 640 N N . ARG A 1 82 ? -2.190 -6.691 -7.790 1.00 94.19 82 ARG A N 1
ATOM 641 C CA . ARG A 1 82 ? -3.207 -6.041 -6.941 1.00 94.19 82 ARG A CA 1
ATOM 642 C C . ARG A 1 82 ? -2.678 -4.770 -6.258 1.00 94.19 82 ARG A C 1
ATOM 644 O O . ARG A 1 82 ? -3.030 -4.443 -5.123 1.00 94.19 82 ARG A O 1
ATOM 651 N N . LEU A 1 83 ? -1.830 -4.039 -6.978 1.00 94.31 83 LEU A N 1
ATOM 652 C CA . LEU A 1 83 ? -1.275 -2.760 -6.560 1.00 94.31 83 LEU A CA 1
ATOM 653 C C . LEU A 1 83 ? -1.943 -1.612 -7.315 1.00 94.31 83 LEU A C 1
ATOM 655 O O . LEU A 1 83 ? -2.353 -1.746 -8.465 1.00 94.31 83 LEU A O 1
ATOM 659 N N . GLN A 1 84 ? -2.010 -0.456 -6.665 1.00 92.81 84 GLN A N 1
ATOM 660 C CA . GLN A 1 84 ? -2.425 0.807 -7.265 1.00 92.81 84 GLN A CA 1
ATOM 661 C C . GLN A 1 84 ? -1.279 1.815 -7.177 1.00 92.81 84 GLN A C 1
ATOM 663 O O . GLN A 1 84 ? -0.563 1.861 -6.170 1.00 92.81 84 GLN A O 1
ATOM 668 N N . LYS A 1 85 ? -1.139 2.647 -8.212 1.00 90.94 85 LYS A N 1
ATOM 669 C CA . LYS A 1 85 ? -0.209 3.779 -8.226 1.00 90.94 85 LYS A CA 1
ATOM 670 C C . LYS A 1 85 ? -0.946 5.101 -8.026 1.00 90.94 85 LYS A C 1
ATOM 672 O O . LYS A 1 85 ? -2.081 5.258 -8.470 1.00 90.94 85 LYS A O 1
ATOM 677 N N . ARG A 1 86 ? -0.281 6.057 -7.389 1.00 86.62 86 ARG A N 1
ATOM 678 C CA . ARG A 1 86 ? -0.665 7.473 -7.322 1.00 86.62 86 ARG A CA 1
ATOM 679 C C . ARG A 1 86 ? 0.562 8.334 -7.614 1.00 86.62 86 ARG A C 1
ATOM 681 O O . ARG A 1 86 ? 1.694 7.858 -7.483 1.00 86.62 86 ARG A O 1
ATOM 688 N N . GLY A 1 87 ? 0.350 9.579 -8.032 1.00 75.25 87 GLY A N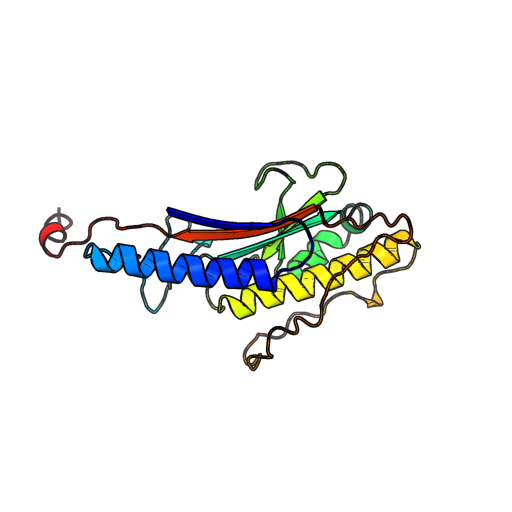 1
ATOM 689 C CA . GLY A 1 87 ? 1.453 10.532 -8.127 1.00 75.25 87 GLY A CA 1
ATOM 690 C C . GLY A 1 87 ? 2.007 10.895 -6.757 1.00 75.25 87 GLY A C 1
ATOM 691 O O . GLY A 1 87 ? 1.454 10.537 -5.715 1.00 75.25 87 GLY A O 1
ATOM 692 N N . THR A 1 88 ? 3.114 11.628 -6.763 1.00 60.72 88 THR A N 1
ATOM 693 C CA . THR A 1 88 ? 3.937 11.860 -5.570 1.00 60.72 88 THR A CA 1
ATOM 694 C C . THR A 1 88 ? 3.219 12.692 -4.493 1.00 60.72 88 THR A C 1
ATOM 696 O O . THR A 1 88 ? 3.605 12.640 -3.328 1.00 60.72 88 THR A O 1
ATOM 699 N N . GLY A 1 89 ? 2.157 13.423 -4.857 1.00 58.78 89 GLY A N 1
ATOM 700 C CA . GLY A 1 89 ? 1.306 14.198 -3.945 1.00 58.78 89 GLY A CA 1
ATOM 701 C C . GLY A 1 89 ? -0.080 13.592 -3.667 1.00 58.78 89 GLY A C 1
ATOM 702 O O . GLY A 1 89 ? -0.885 14.223 -2.984 1.00 58.78 89 GLY A O 1
ATOM 703 N N . GLY A 1 90 ? -0.388 12.384 -4.157 1.00 59.50 90 GLY A N 1
ATOM 704 C CA . GLY A 1 90 ? -1.665 11.701 -3.918 1.00 59.50 90 GLY A CA 1
ATOM 705 C C . GLY A 1 90 ? -2.493 11.403 -5.173 1.00 59.50 90 GLY A C 1
ATOM 706 O O . GLY A 1 90 ? -1.960 11.332 -6.280 1.00 59.50 90 GLY A O 1
ATOM 707 N N . VAL A 1 91 ? -3.798 11.167 -4.959 1.00 54.81 91 VAL A N 1
ATOM 708 C CA . VAL A 1 91 ? -4.758 10.549 -5.911 1.00 54.81 91 VAL A CA 1
ATOM 709 C C . VAL A 1 91 ? -4.803 11.255 -7.264 1.00 54.81 91 VAL A C 1
ATOM 711 O O . VAL A 1 91 ? -4.900 10.571 -8.274 1.00 54.81 91 VAL A O 1
ATOM 714 N N . ASP A 1 92 ? -4.617 12.573 -7.277 1.00 49.47 92 ASP A N 1
ATOM 715 C CA . ASP A 1 92 ? -4.820 13.412 -8.464 1.00 49.47 92 ASP A CA 1
ATOM 716 C C . ASP A 1 92 ? -3.552 14.171 -8.876 1.00 49.47 92 ASP A C 1
ATOM 718 O O . ASP A 1 92 ? -3.609 15.224 -9.504 1.00 49.47 92 ASP A O 1
ATOM 722 N N . THR A 1 93 ? -2.379 13.669 -8.484 1.00 58.88 93 THR A N 1
ATOM 723 C CA . THR A 1 93 ? -1.103 14.328 -8.795 1.00 58.88 93 THR A CA 1
ATOM 724 C C . THR A 1 93 ? -0.326 13.564 -9.855 1.00 58.88 93 THR A C 1
ATOM 726 O O . THR A 1 93 ? -0.418 12.340 -9.953 1.00 58.88 93 THR A O 1
ATOM 729 N N . ALA A 1 94 ? 0.458 14.286 -10.656 1.00 66.06 94 ALA A N 1
ATOM 730 C CA . ALA A 1 94 ? 1.427 13.666 -11.546 1.00 66.06 94 ALA A CA 1
ATOM 731 C C . ALA A 1 94 ? 2.582 13.059 -10.732 1.00 66.06 94 ALA A C 1
ATOM 733 O O . ALA A 1 94 ? 2.921 13.528 -9.642 1.00 66.06 94 ALA A O 1
ATOM 734 N N . ALA A 1 95 ? 3.202 12.009 -11.266 1.00 66.56 95 ALA A N 1
ATOM 735 C CA . ALA A 1 95 ? 4.472 11.535 -10.738 1.00 66.56 95 ALA A CA 1
ATOM 736 C C . ALA A 1 95 ? 5.564 12.555 -11.074 1.00 66.56 95 ALA A C 1
ATOM 738 O O . ALA A 1 95 ? 5.761 12.903 -12.238 1.00 66.56 95 ALA A O 1
ATOM 739 N N . VAL A 1 96 ? 6.279 13.022 -10.057 1.00 71.12 96 VAL A N 1
ATOM 740 C CA . VAL A 1 96 ? 7.448 13.883 -10.224 1.00 71.12 96 VAL A CA 1
ATOM 741 C C . VAL A 1 96 ? 8.674 12.984 -10.346 1.00 71.12 96 VAL A C 1
ATOM 743 O O . VAL A 1 96 ? 8.875 12.103 -9.512 1.00 71.12 96 VAL A O 1
ATOM 746 N N . ASP A 1 97 ? 9.479 13.175 -11.394 1.00 75.69 97 ASP A N 1
ATOM 747 C CA . ASP A 1 97 ? 10.770 12.484 -11.578 1.00 75.69 97 ASP A CA 1
ATOM 748 C C . ASP A 1 97 ? 10.679 10.937 -11.537 1.00 75.69 97 ASP A C 1
ATOM 750 O O . ASP A 1 97 ? 11.555 10.228 -11.039 1.00 75.69 97 ASP A O 1
ATOM 754 N N . GLY A 1 98 ? 9.566 10.386 -12.035 1.00 79.25 98 GLY A N 1
ATOM 755 C CA . GLY A 1 98 ? 9.326 8.940 -12.040 1.00 79.25 98 GLY A CA 1
ATOM 756 C C . GLY A 1 98 ? 9.120 8.330 -10.649 1.00 79.25 98 GLY A C 1
ATOM 757 O O . GLY A 1 98 ? 9.257 7.117 -10.507 1.00 79.25 98 GLY A O 1
ATOM 758 N N . ILE A 1 99 ? 8.806 9.136 -9.628 1.00 83.94 99 ILE A N 1
ATOM 759 C CA . ILE A 1 99 ? 8.491 8.673 -8.271 1.00 83.94 99 ILE A CA 1
ATOM 760 C C . ILE A 1 99 ? 6.984 8.451 -8.136 1.00 83.94 99 ILE A C 1
ATOM 762 O O . ILE A 1 99 ? 6.188 9.380 -8.300 1.00 83.94 99 ILE A O 1
ATOM 766 N N . PHE A 1 100 ? 6.604 7.228 -7.769 1.00 87.12 100 PHE A N 1
ATOM 767 C CA . PHE A 1 100 ? 5.212 6.809 -7.604 1.00 87.12 100 PHE A CA 1
ATOM 768 C C . PHE A 1 100 ? 4.928 6.365 -6.172 1.00 87.12 100 PHE A C 1
ATOM 770 O O . PHE A 1 100 ? 5.749 5.680 -5.565 1.00 87.12 100 PHE A O 1
ATOM 777 N N . ASP A 1 101 ? 3.736 6.698 -5.672 1.00 88.88 101 ASP A N 1
ATOM 778 C CA . ASP A 1 101 ? 3.139 6.081 -4.483 1.00 88.88 101 ASP A CA 1
ATOM 779 C C . ASP A 1 101 ? 2.472 4.763 -4.905 1.00 88.88 101 ASP A C 1
ATOM 781 O O . ASP A 1 101 ? 1.395 4.760 -5.508 1.00 88.88 101 ASP A O 1
ATOM 785 N N . ILE A 1 102 ? 3.146 3.646 -4.630 1.00 91.06 102 ILE A N 1
ATOM 786 C CA . ILE A 1 102 ? 2.683 2.284 -4.912 1.00 91.06 102 ILE A CA 1
ATOM 787 C C . ILE A 1 102 ? 2.131 1.669 -3.631 1.00 91.06 102 ILE A C 1
ATOM 789 O O . ILE A 1 102 ? 2.798 1.667 -2.604 1.00 91.06 102 ILE A O 1
ATOM 793 N N . SER A 1 103 ? 0.921 1.115 -3.688 1.00 92.44 103 SER A N 1
ATOM 794 C CA . SER A 1 103 ? 0.196 0.638 -2.499 1.00 92.44 103 SER A CA 1
ATOM 795 C C . SER A 1 103 ? -0.764 -0.502 -2.820 1.00 92.44 103 SER A C 1
ATOM 797 O O . SER A 1 103 ? -1.115 -0.694 -3.985 1.00 92.44 103 SER A O 1
ATOM 799 N N . ASN A 1 104 ? -1.239 -1.224 -1.803 1.00 92.81 104 ASN A N 1
ATOM 800 C CA . ASN A 1 104 ? -2.281 -2.241 -1.973 1.00 92.81 104 ASN A CA 1
ATOM 801 C C . ASN A 1 104 ? -3.575 -1.619 -2.525 1.00 92.81 104 ASN A C 1
ATOM 803 O O . ASN A 1 104 ? -4.016 -0.557 -2.069 1.00 92.81 104 ASN A O 1
ATOM 807 N N . ALA A 1 105 ? -4.182 -2.268 -3.521 1.00 91.69 105 ALA A N 1
ATOM 808 C CA . ALA A 1 105 ? -5.474 -1.858 -4.067 1.00 91.69 105 ALA A CA 1
ATOM 809 C C . ALA A 1 105 ? -6.627 -2.252 -3.129 1.00 91.69 105 ALA A C 1
ATOM 811 O O . ALA A 1 105 ? -7.512 -1.439 -2.864 1.00 91.69 105 ALA A O 1
ATOM 812 N N . ASP A 1 106 ? -6.573 -3.469 -2.589 1.00 89.75 106 ASP A N 1
ATOM 813 C CA . ASP A 1 106 ? -7.621 -4.058 -1.753 1.00 89.75 106 ASP A CA 1
ATOM 814 C C . ASP A 1 106 ? -7.462 -3.743 -0.278 1.00 89.75 106 ASP A C 1
ATOM 816 O O . ASP A 1 106 ? -6.341 -3.574 0.196 1.00 89.75 106 ASP A O 1
ATOM 820 N N . ARG A 1 107 ? -8.579 -3.716 0.458 1.00 85.44 107 ARG A N 1
ATOM 821 C CA . ARG A 1 107 ? -8.591 -3.476 1.916 1.00 85.44 107 ARG A CA 1
ATOM 822 C C . ARG A 1 107 ? -9.569 -4.343 2.709 1.00 85.44 107 ARG A C 1
ATOM 824 O O . ARG A 1 107 ? -9.396 -4.491 3.918 1.00 85.44 107 ARG A O 1
ATOM 831 N N . LEU A 1 108 ? -10.546 -4.933 2.022 1.00 88.44 108 LEU A N 1
ATOM 832 C CA . LEU A 1 108 ? -11.543 -5.847 2.570 1.00 88.44 108 LEU A CA 1
ATOM 833 C C . LEU A 1 108 ? -11.238 -7.280 2.117 1.00 88.44 108 LEU A C 1
ATOM 835 O O . LEU A 1 108 ? -10.827 -7.487 0.975 1.00 88.44 108 LEU A O 1
ATOM 839 N N . GLY A 1 109 ? -11.445 -8.252 3.008 1.00 88.00 109 GLY A N 1
ATOM 840 C CA . GLY A 1 109 ? -11.207 -9.675 2.733 1.00 88.00 109 GLY A CA 1
ATOM 841 C C . GLY A 1 109 ? -9.752 -10.134 2.891 1.00 88.00 109 GLY A C 1
ATOM 842 O O . GLY A 1 109 ? -9.429 -11.250 2.497 1.00 88.00 109 GLY A O 1
ATOM 843 N N . PHE A 1 110 ? -8.883 -9.296 3.463 1.00 87.56 110 PHE A N 1
ATOM 844 C CA . PHE A 1 110 ? -7.475 -9.598 3.733 1.00 87.56 110 PHE A CA 1
ATOM 845 C C . PHE A 1 110 ? -7.092 -9.099 5.123 1.00 87.56 110 PHE A C 1
ATOM 847 O O . PHE A 1 110 ? -7.593 -8.061 5.554 1.00 87.56 110 PHE A O 1
ATOM 854 N N . SER A 1 111 ? -6.173 -9.794 5.793 1.00 86.94 111 SER A N 1
ATOM 855 C CA . SER A 1 111 ? -5.554 -9.286 7.019 1.00 86.94 111 SER A CA 1
ATOM 856 C C . SER A 1 111 ? -4.534 -8.188 6.716 1.00 86.94 111 SER A C 1
ATOM 858 O O . SER A 1 111 ? -3.986 -8.104 5.615 1.00 86.94 111 SER A O 1
ATOM 860 N N . GLU A 1 112 ? -4.219 -7.365 7.713 1.00 84.25 112 GLU A N 1
ATOM 861 C CA . GLU A 1 112 ? -3.199 -6.322 7.619 1.00 84.25 112 GLU A CA 1
ATOM 862 C C . GLU A 1 112 ? -1.864 -6.902 7.147 1.00 84.25 112 GLU A C 1
ATOM 864 O O . GLU A 1 112 ? -1.246 -6.368 6.231 1.00 84.25 112 GLU A O 1
ATOM 869 N N . VAL A 1 113 ? -1.453 -8.042 7.713 1.00 85.38 113 VAL A N 1
ATOM 870 C CA . VAL A 1 113 ? -0.198 -8.722 7.360 1.00 85.38 113 VAL A CA 1
ATOM 871 C C . VAL A 1 113 ? -0.201 -9.167 5.897 1.00 85.38 113 VAL A C 1
ATOM 873 O O . VAL A 1 113 ? 0.784 -8.946 5.195 1.00 85.38 113 VAL A O 1
ATOM 876 N N . GLN A 1 114 ? -1.310 -9.735 5.408 1.00 86.06 114 GLN A N 1
ATOM 877 C CA . GLN A 1 114 ? -1.438 -10.125 4.000 1.00 86.06 114 GLN A CA 1
ATOM 878 C C . GLN A 1 114 ? -1.324 -8.913 3.070 1.00 86.06 114 GLN A C 1
ATOM 880 O O . GLN A 1 114 ? -0.626 -8.972 2.059 1.00 86.06 114 GLN A O 1
ATOM 885 N N . LEU A 1 115 ? -1.968 -7.797 3.422 1.00 86.88 115 LEU A N 1
ATOM 886 C CA . LEU A 1 115 ? -1.899 -6.560 2.642 1.00 86.88 115 LEU A CA 1
ATOM 887 C C . LEU A 1 115 ? -0.479 -5.987 2.598 1.00 86.88 115 LEU A C 1
ATOM 889 O O . LEU A 1 115 ? -0.028 -5.561 1.535 1.00 86.88 115 LEU A O 1
ATOM 893 N N . VAL A 1 116 ? 0.246 -6.004 3.721 1.00 86.00 116 VAL A N 1
ATOM 894 C CA . VAL A 1 116 ? 1.655 -5.583 3.759 1.00 86.00 116 VAL A CA 1
ATOM 895 C C . VAL A 1 116 ? 2.523 -6.494 2.904 1.00 86.00 116 VAL A C 1
ATOM 897 O O . VAL A 1 116 ? 3.339 -5.995 2.131 1.00 86.00 116 VAL A O 1
ATOM 900 N N . GLN A 1 117 ? 2.322 -7.808 2.988 1.00 85.19 117 GLN A N 1
ATOM 901 C CA . GLN A 1 117 ? 3.087 -8.774 2.208 1.00 85.19 117 GLN A CA 1
ATOM 902 C C . GLN A 1 117 ? 2.880 -8.582 0.696 1.00 85.19 117 GLN A C 1
ATOM 904 O O . GLN A 1 117 ? 3.858 -8.539 -0.048 1.00 85.19 117 GLN A O 1
ATOM 909 N N . ILE A 1 118 ? 1.640 -8.336 0.248 1.00 88.69 118 ILE A N 1
ATOM 910 C CA . ILE A 1 118 ? 1.329 -7.988 -1.154 1.00 88.69 118 ILE A CA 1
ATOM 911 C C . ILE A 1 118 ? 2.151 -6.778 -1.621 1.00 88.69 118 ILE A C 1
ATOM 913 O O . ILE A 1 118 ? 2.696 -6.778 -2.728 1.00 88.69 118 ILE A O 1
ATOM 917 N N . VAL A 1 119 ? 2.263 -5.744 -0.781 1.00 88.19 119 VAL A N 1
ATOM 918 C CA . VAL A 1 119 ? 3.048 -4.544 -1.105 1.00 88.19 119 VAL A CA 1
ATOM 919 C C . VAL A 1 119 ? 4.537 -4.860 -1.150 1.00 88.19 119 VAL A C 1
ATOM 921 O O . VAL A 1 119 ? 5.197 -4.468 -2.108 1.00 88.19 119 VAL A O 1
ATOM 924 N N . VAL A 1 120 ? 5.071 -5.578 -0.160 1.00 86.31 120 VAL A N 1
ATOM 925 C CA . VAL A 1 120 ? 6.495 -5.944 -0.103 1.00 86.31 120 VAL A CA 1
ATOM 926 C C . VAL A 1 120 ? 6.903 -6.750 -1.338 1.00 86.31 120 VAL A C 1
ATOM 928 O O . VAL A 1 120 ? 7.851 -6.370 -2.030 1.00 86.31 120 VAL A O 1
ATOM 931 N N . ASP A 1 121 ? 6.158 -7.806 -1.664 1.00 88.25 121 ASP A N 1
ATOM 932 C CA . ASP A 1 121 ? 6.470 -8.686 -2.792 1.00 88.25 121 ASP A CA 1
ATOM 933 C C . ASP A 1 121 ? 6.316 -7.971 -4.133 1.00 88.25 121 ASP A C 1
ATOM 935 O O . ASP A 1 121 ? 7.179 -8.068 -5.011 1.00 88.25 121 ASP A O 1
ATOM 939 N N . GLY A 1 122 ? 5.238 -7.200 -4.289 1.00 91.44 122 GLY A N 1
ATOM 940 C CA . GLY A 1 122 ? 4.995 -6.467 -5.521 1.00 91.44 122 GLY A CA 1
ATOM 941 C C . GLY A 1 122 ? 6.022 -5.356 -5.757 1.00 91.44 122 GLY A C 1
ATOM 942 O O . GLY A 1 122 ? 6.505 -5.199 -6.878 1.00 91.44 122 GLY A O 1
ATOM 943 N N . VAL A 1 123 ? 6.428 -4.627 -4.713 1.00 89.81 123 VAL A N 1
ATOM 944 C CA . VAL A 1 123 ? 7.482 -3.602 -4.805 1.00 89.81 123 VAL A CA 1
ATOM 945 C C . VAL A 1 123 ? 8.832 -4.230 -5.134 1.00 89.81 123 VAL A C 1
ATOM 947 O O . VAL A 1 123 ? 9.547 -3.706 -5.988 1.00 89.81 123 VAL A O 1
ATOM 950 N N . LYS A 1 124 ? 9.175 -5.364 -4.514 1.00 88.56 124 LYS A N 1
ATOM 951 C CA . LYS A 1 124 ? 10.403 -6.105 -4.827 1.00 88.56 124 LYS A CA 1
ATOM 952 C C . LYS A 1 124 ? 10.454 -6.487 -6.308 1.00 88.56 124 LYS A C 1
ATOM 954 O O . LYS A 1 124 ? 11.447 -6.199 -6.975 1.00 88.56 124 LYS A O 1
ATOM 959 N N . LEU A 1 125 ? 9.362 -7.035 -6.846 1.00 92.12 125 LEU A N 1
ATOM 960 C CA . LEU A 1 125 ? 9.278 -7.388 -8.264 1.00 92.12 125 LEU A CA 1
ATOM 961 C C . LEU A 1 125 ? 9.399 -6.161 -9.181 1.00 92.12 125 LEU A C 1
ATOM 963 O O . LEU A 1 125 ? 10.123 -6.212 -10.174 1.00 92.12 125 LEU A O 1
ATOM 967 N N . LEU A 1 126 ? 8.726 -5.054 -8.849 1.00 92.25 126 LEU A N 1
ATOM 968 C CA . LEU A 1 126 ? 8.819 -3.804 -9.614 1.00 92.25 126 LEU A CA 1
ATOM 969 C C . LEU A 1 126 ? 10.255 -3.270 -9.661 1.00 92.25 126 LEU A C 1
ATOM 971 O O . LEU A 1 126 ? 10.704 -2.805 -10.706 1.00 92.25 126 LEU A O 1
ATOM 975 N N . VAL A 1 127 ? 10.993 -3.373 -8.557 1.00 90.00 127 VAL A N 1
ATOM 976 C CA . VAL A 1 127 ? 12.399 -2.951 -8.477 1.00 90.00 127 VAL A CA 1
ATOM 977 C C . VAL A 1 127 ? 13.301 -3.857 -9.312 1.00 90.00 127 VAL A C 1
ATOM 979 O O . VAL A 1 127 ? 14.214 -3.369 -9.977 1.00 90.00 127 VAL A O 1
ATOM 982 N N . ASP A 1 128 ? 13.050 -5.164 -9.323 1.00 91.00 128 ASP A N 1
ATOM 983 C CA . ASP A 1 128 ? 13.804 -6.100 -10.162 1.00 91.00 128 ASP A CA 1
ATOM 984 C C . ASP A 1 128 ? 13.519 -5.886 -11.657 1.00 91.00 128 ASP A C 1
ATOM 986 O O . ASP A 1 128 ? 14.436 -5.955 -12.482 1.00 91.00 128 ASP A O 1
ATOM 990 N N . MET A 1 129 ? 12.271 -5.561 -12.014 1.00 93.06 129 MET A N 1
ATOM 991 C CA . MET A 1 129 ? 11.903 -5.143 -13.369 1.00 93.06 129 MET A CA 1
ATOM 992 C C . MET A 1 129 ? 12.598 -3.838 -13.769 1.00 93.06 129 MET A C 1
ATOM 994 O O . MET A 1 129 ? 13.197 -3.780 -14.841 1.00 93.06 129 MET A O 1
ATOM 998 N N . GLU A 1 130 ? 12.579 -2.821 -12.904 1.00 93.38 130 GLU A N 1
ATOM 999 C CA . GLU A 1 130 ? 13.248 -1.534 -13.130 1.00 93.38 130 GLU A CA 1
ATOM 1000 C C . GLU A 1 130 ? 14.747 -1.721 -13.395 1.00 93.38 130 GLU A C 1
ATOM 1002 O O . GLU A 1 130 ? 15.260 -1.240 -14.402 1.00 93.38 130 GLU A O 1
ATOM 1007 N N . LYS A 1 131 ? 15.437 -2.509 -12.559 1.00 90.56 131 LYS A N 1
ATOM 1008 C CA . LYS A 1 131 ? 16.869 -2.820 -12.723 1.00 90.56 131 LYS A CA 1
ATOM 1009 C C . LYS A 1 131 ? 17.183 -3.566 -14.021 1.00 90.56 131 LYS A C 1
ATOM 1011 O O . LYS A 1 131 ? 18.291 -3.443 -14.543 1.00 90.56 131 LYS A O 1
ATOM 1016 N N . LYS A 1 132 ? 16.261 -4.389 -14.534 1.00 93.38 132 LYS A N 1
ATOM 1017 C CA . LYS A 1 132 ? 16.431 -5.040 -15.843 1.00 93.38 132 LYS A CA 1
ATOM 1018 C C . LYS A 1 132 ? 16.266 -4.046 -16.983 1.00 93.38 132 LYS A C 1
ATOM 1020 O O . LYS A 1 132 ? 17.094 -4.044 -17.890 1.00 93.38 132 LYS A O 1
ATOM 1025 N N . LEU A 1 133 ? 15.242 -3.199 -16.915 1.00 93.50 133 LEU A N 1
ATOM 1026 C CA . LEU A 1 133 ? 14.998 -2.170 -17.924 1.00 93.50 133 LEU A CA 1
ATOM 1027 C C . LEU A 1 133 ? 16.134 -1.140 -17.972 1.00 93.50 133 LEU A C 1
ATOM 1029 O O . LEU A 1 133 ? 16.541 -0.755 -19.061 1.00 93.50 133 LEU A O 1
ATOM 1033 N N . GLU A 1 134 ? 16.712 -0.778 -16.823 1.00 90.62 134 GLU A N 1
ATOM 1034 C CA . GLU A 1 134 ? 17.902 0.085 -16.730 1.00 90.62 134 GLU A CA 1
ATOM 1035 C C . GLU A 1 134 ? 19.103 -0.498 -17.500 1.00 90.62 134 GLU A C 1
ATOM 1037 O O . GLU A 1 134 ? 19.903 0.240 -18.066 1.00 90.62 134 GLU A O 1
ATOM 1042 N N . LYS A 1 135 ? 19.201 -1.830 -17.590 1.00 94.00 135 LYS A N 1
ATOM 1043 C CA . LYS A 1 135 ? 20.227 -2.550 -18.366 1.00 94.00 135 LYS A CA 1
ATOM 1044 C C . LYS A 1 135 ? 19.813 -2.837 -19.816 1.00 94.00 135 LYS A C 1
ATOM 1046 O O . LYS A 1 135 ? 20.508 -3.583 -20.502 1.00 94.00 135 LYS A O 1
ATOM 1051 N N . GLY A 1 136 ? 18.667 -2.327 -20.271 1.00 91.94 136 GLY A N 1
ATOM 1052 C CA . GLY A 1 136 ? 18.109 -2.617 -21.596 1.00 91.94 136 GLY A CA 1
ATOM 1053 C C . GLY A 1 136 ? 17.595 -4.053 -21.771 1.00 91.94 136 GLY A C 1
ATOM 1054 O O . GLY A 1 136 ? 17.369 -4.491 -22.897 1.00 91.94 136 GLY A O 1
ATOM 1055 N N . ALA A 1 137 ? 17.414 -4.809 -20.684 1.00 93.69 137 ALA A N 1
ATOM 1056 C CA . ALA A 1 137 ? 16.946 -6.190 -20.735 1.00 93.69 137 ALA A CA 1
ATOM 1057 C C . ALA A 1 137 ? 15.412 -6.284 -20.720 1.00 93.69 137 ALA A C 1
ATOM 1059 O O . ALA A 1 137 ? 14.713 -5.469 -20.118 1.00 93.69 137 ALA A O 1
ATOM 1060 N N . SER A 1 138 ? 14.876 -7.341 -21.336 1.00 92.69 138 SER A N 1
ATOM 1061 C CA . SER A 1 138 ? 13.438 -7.624 -21.315 1.00 92.69 138 SER A CA 1
ATOM 1062 C C . SER A 1 138 ? 12.956 -8.076 -19.930 1.00 92.69 138 SER A C 1
ATOM 1064 O O . SER A 1 138 ? 13.618 -8.859 -19.244 1.00 92.69 138 SER A O 1
ATOM 1066 N N . ILE A 1 139 ? 11.747 -7.644 -19.556 1.00 92.31 139 ILE A N 1
ATOM 1067 C CA . ILE A 1 139 ? 11.044 -8.055 -18.327 1.00 92.31 139 ILE A CA 1
ATOM 1068 C C . ILE A 1 139 ? 10.016 -9.170 -18.554 1.00 92.31 139 ILE A C 1
ATOM 1070 O O . ILE A 1 139 ? 9.292 -9.537 -17.633 1.00 92.31 139 ILE A O 1
ATOM 1074 N N . ASN A 1 140 ? 9.933 -9.734 -19.765 1.00 90.31 140 ASN A N 1
ATOM 1075 C CA . ASN A 1 140 ? 8.917 -10.738 -20.104 1.00 90.31 140 ASN A CA 1
ATOM 1076 C C . ASN A 1 140 ? 8.970 -11.975 -19.191 1.00 90.31 140 ASN A C 1
ATOM 1078 O O . ASN A 1 140 ? 7.926 -12.533 -18.866 1.00 90.31 140 ASN A O 1
ATOM 1082 N N . ASN A 1 141 ? 10.161 -12.361 -18.725 1.00 89.69 141 ASN A N 1
ATOM 1083 C CA . ASN A 1 141 ? 10.347 -13.475 -17.79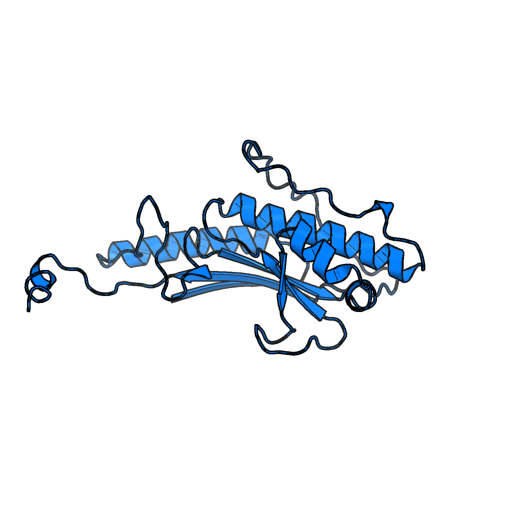1 1.00 89.69 141 ASN A CA 1
ATOM 1084 C C . ASN A 1 141 ? 10.027 -13.143 -16.324 1.00 89.69 141 ASN A C 1
ATOM 1086 O O . ASN A 1 141 ? 10.054 -14.041 -15.492 1.00 89.69 141 ASN A O 1
ATOM 1090 N N . LEU A 1 142 ? 9.758 -11.876 -15.999 1.00 89.00 142 LEU A N 1
ATOM 1091 C CA . LEU A 1 142 ? 9.364 -11.427 -14.661 1.00 89.00 142 LEU A CA 1
ATOM 1092 C C . LEU A 1 142 ? 7.867 -11.126 -14.560 1.00 89.00 142 LEU A C 1
ATOM 1094 O O . LEU A 1 142 ? 7.405 -10.712 -13.502 1.00 89.00 142 LEU A O 1
ATOM 1098 N N . MET A 1 143 ? 7.104 -11.294 -15.644 1.00 90.69 143 MET A N 1
ATOM 1099 C CA . MET A 1 143 ? 5.674 -11.002 -15.628 1.00 90.69 143 MET A CA 1
ATOM 1100 C C . MET A 1 143 ? 4.981 -11.844 -14.549 1.00 90.69 143 MET A C 1
ATOM 1102 O O . MET A 1 143 ? 5.062 -13.074 -14.605 1.00 90.69 143 MET A O 1
ATOM 1106 N N . PRO A 1 144 ? 4.282 -11.217 -13.587 1.00 86.50 144 PRO A N 1
ATOM 1107 C CA . PRO A 1 144 ? 3.613 -11.961 -12.536 1.00 86.50 144 PRO A CA 1
ATOM 1108 C C . PRO A 1 144 ? 2.541 -12.867 -13.148 1.00 86.50 144 PRO A C 1
ATOM 1110 O O . PRO A 1 144 ? 1.820 -12.480 -14.078 1.00 86.50 144 PRO A O 1
ATOM 1113 N N . GLY A 1 145 ? 2.428 -14.086 -12.618 1.00 78.00 145 GLY A N 1
ATOM 1114 C CA . GLY A 1 145 ? 1.255 -14.921 -12.858 1.00 78.00 145 GLY A CA 1
ATOM 1115 C C . GLY A 1 145 ? -0.006 -14.249 -12.303 1.00 78.00 145 GLY A C 1
ATOM 1116 O O . GLY A 1 145 ? 0.071 -13.263 -11.568 1.00 78.00 145 GLY A O 1
ATOM 1117 N N . LYS A 1 146 ? -1.194 -14.786 -12.615 1.00 56.56 146 LYS A N 1
ATOM 1118 C CA . LYS A 1 146 ? -2.375 -14.448 -11.805 1.00 56.56 146 LYS A CA 1
ATOM 1119 C C . LYS A 1 146 ? -2.054 -14.879 -10.373 1.00 56.56 146 LYS A C 1
ATOM 1121 O O . LYS A 1 146 ? -1.753 -16.056 -10.173 1.00 56.56 146 LYS A O 1
ATOM 1126 N N . LEU A 1 147 ? -2.086 -13.952 -9.409 1.00 51.53 147 LEU A N 1
ATOM 1127 C CA . LEU A 1 147 ? -2.053 -14.324 -7.995 1.00 51.53 147 LEU A CA 1
ATOM 1128 C C . LEU A 1 147 ? -3.118 -15.409 -7.799 1.00 51.53 147 LEU A C 1
ATOM 1130 O O . LEU A 1 147 ? -4.287 -15.189 -8.130 1.00 51.53 147 LEU A O 1
ATOM 1134 N N . LYS A 1 148 ? -2.700 -16.600 -7.348 1.00 40.50 148 LYS A N 1
ATOM 1135 C CA . LYS A 1 148 ? -3.647 -17.642 -6.948 1.00 40.50 148 LYS A CA 1
ATOM 1136 C C . LYS A 1 148 ? -4.575 -17.009 -5.916 1.00 40.50 148 LYS A C 1
ATOM 1138 O O . LYS A 1 148 ? -4.109 -16.251 -5.066 1.00 40.50 148 LYS A O 1
ATOM 1143 N N . THR A 1 149 ? -5.872 -17.285 -6.020 1.00 35.62 149 THR A N 1
ATOM 1144 C CA . THR A 1 149 ? -6.829 -17.017 -4.946 1.00 35.62 149 THR A CA 1
ATOM 1145 C C . THR A 1 149 ? -6.176 -17.472 -3.648 1.00 35.62 149 THR A C 1
ATOM 1147 O O . THR A 1 149 ? -5.805 -18.636 -3.515 1.00 35.62 149 THR A O 1
ATOM 1150 N N . LEU A 1 150 ? -5.922 -16.514 -2.759 1.00 43.69 150 LEU A N 1
ATOM 1151 C CA . LEU A 1 150 ? -5.214 -16.688 -1.498 1.00 43.69 150 LEU A CA 1
ATOM 1152 C C . LEU A 1 150 ? -6.097 -17.470 -0.519 1.00 43.69 150 LEU A C 1
ATOM 1154 O O . LEU A 1 150 ? -6.495 -16.945 0.510 1.00 43.69 150 LEU A O 1
ATOM 1158 N N . SER A 1 151 ? -6.460 -18.710 -0.846 1.00 30.47 151 SER A N 1
ATOM 1159 C CA . SER A 1 151 ? -7.144 -19.588 0.104 1.00 30.47 151 SER A CA 1
ATOM 1160 C C . SER A 1 151 ? -6.192 -20.062 1.199 1.00 30.47 151 SER A C 1
ATOM 1162 O O . SER A 1 151 ? -6.646 -20.434 2.273 1.00 30.47 151 SER A O 1
ATOM 1164 N N . CYS A 1 152 ? -4.877 -20.044 0.956 1.00 31.33 152 CYS A N 1
ATOM 1165 C CA . CYS A 1 152 ? -3.875 -20.525 1.901 1.00 31.33 152 CYS A CA 1
ATOM 1166 C C . CYS A 1 152 ? -2.524 -19.826 1.651 1.00 31.33 152 CYS A C 1
ATOM 1168 O O . CYS A 1 152 ? -1.635 -20.397 1.026 1.00 31.33 152 CYS A O 1
ATOM 1170 N N . ILE A 1 153 ? -2.344 -18.581 2.098 1.00 37.19 153 ILE A N 1
ATOM 1171 C CA . ILE A 1 153 ? -1.020 -18.222 2.622 1.00 37.19 153 ILE A CA 1
ATOM 1172 C C . ILE A 1 153 ? -1.122 -18.602 4.093 1.00 37.19 153 ILE A C 1
ATOM 1174 O O . ILE A 1 153 ? -1.783 -17.901 4.860 1.00 37.19 153 ILE A O 1
ATOM 1178 N N . GLU A 1 154 ? -0.539 -19.748 4.469 1.00 30.17 154 GLU A N 1
ATOM 1179 C CA . GLU A 1 154 ? -0.100 -19.937 5.857 1.00 30.17 154 GLU A CA 1
ATOM 1180 C C . GLU A 1 154 ? 0.629 -18.658 6.266 1.00 30.17 154 GLU A C 1
ATOM 1182 O O . GLU A 1 154 ? 1.306 -18.098 5.402 1.00 30.17 154 GLU A O 1
ATOM 1187 N N . PRO A 1 155 ? 0.492 -18.157 7.504 1.00 33.53 155 PRO A N 1
ATOM 1188 C CA . PRO A 1 155 ? 1.216 -16.980 7.960 1.00 33.53 155 PRO A CA 1
ATOM 1189 C C . PRO A 1 155 ? 2.717 -17.284 7.924 1.00 33.53 155 PRO A C 1
ATOM 1191 O O . PRO A 1 155 ? 3.340 -17.600 8.932 1.00 33.53 155 PRO A O 1
ATOM 1194 N N . ALA A 1 156 ? 3.306 -17.206 6.733 1.00 33.12 156 ALA A N 1
ATOM 1195 C CA . ALA A 1 156 ? 4.717 -17.083 6.534 1.00 33.12 156 ALA A CA 1
ATOM 1196 C C . ALA A 1 156 ? 5.042 -15.810 7.292 1.00 33.12 156 ALA A C 1
ATOM 1198 O O . ALA A 1 156 ? 4.541 -14.729 6.962 1.00 33.12 156 ALA A O 1
ATOM 1199 N N . LEU A 1 157 ? 5.782 -15.991 8.389 1.00 35.53 157 LEU A N 1
ATOM 1200 C CA . LEU A 1 157 ? 6.556 -14.944 9.031 1.00 35.53 157 LEU A CA 1
ATOM 1201 C C . LEU A 1 157 ? 6.949 -13.966 7.938 1.00 35.53 157 LEU A C 1
ATOM 1203 O O . LEU A 1 157 ? 7.587 -14.404 6.981 1.00 35.53 157 LEU A O 1
ATOM 1207 N N . ILE A 1 158 ? 6.502 -12.709 8.049 1.00 34.91 158 ILE A N 1
ATOM 1208 C CA . ILE A 1 158 ? 6.936 -11.626 7.164 1.00 34.91 158 ILE A CA 1
ATOM 1209 C C . ILE A 1 158 ? 8.428 -11.872 6.959 1.00 34.91 158 ILE A C 1
ATOM 1211 O O . ILE A 1 158 ? 9.174 -11.827 7.941 1.00 34.91 158 ILE A O 1
ATOM 1215 N N . ASP A 1 159 ? 8.847 -12.262 5.753 1.00 31.94 159 ASP A N 1
ATOM 1216 C CA . ASP A 1 159 ? 10.250 -12.573 5.508 1.00 31.94 159 ASP A CA 1
ATOM 1217 C C . ASP A 1 159 ? 10.978 -11.234 5.439 1.00 31.94 159 ASP A C 1
ATOM 1219 O O . ASP A 1 159 ? 11.214 -10.638 4.387 1.00 31.94 159 ASP A O 1
ATOM 1223 N N . VAL A 1 160 ? 11.268 -10.708 6.628 1.00 33.69 160 VAL A N 1
ATOM 1224 C CA . VAL A 1 160 ? 11.953 -9.438 6.826 1.00 33.69 160 VAL A CA 1
ATOM 1225 C C . VAL A 1 160 ? 13.458 -9.573 6.623 1.00 33.69 160 VAL A C 1
ATOM 1227 O O . VAL A 1 160 ? 14.201 -8.630 6.891 1.00 33.69 160 VAL A O 1
ATOM 1230 N N . SER A 1 161 ? 13.939 -10.709 6.105 1.00 26.77 161 SER A N 1
ATOM 1231 C CA . SER A 1 161 ? 15.301 -10.780 5.574 1.00 26.77 161 SER A CA 1
ATOM 1232 C C . SER A 1 161 ? 15.484 -9.876 4.351 1.00 26.77 161 SER A C 1
ATOM 1234 O O . SER A 1 161 ? 16.618 -9.565 3.981 1.00 26.77 161 SER A O 1
ATOM 1236 N N . CYS A 1 162 ? 14.394 -9.326 3.794 1.00 32.38 162 CYS A N 1
ATOM 1237 C CA . CYS A 1 162 ? 14.444 -8.113 2.990 1.00 32.38 162 CYS A CA 1
ATOM 1238 C C . CYS A 1 162 ? 14.813 -6.893 3.858 1.00 32.38 162 CYS A C 1
ATOM 1240 O O . CYS A 1 162 ? 14.083 -5.909 3.954 1.00 32.38 162 CYS A O 1
ATOM 1242 N N . SER A 1 163 ? 16.030 -6.904 4.409 1.00 30.17 163 SER A N 1
ATOM 1243 C CA . SER A 1 163 ? 16.857 -5.708 4.387 1.00 30.17 163 SER A CA 1
ATOM 1244 C C . SER A 1 163 ? 16.951 -5.293 2.925 1.00 30.17 163 SER A C 1
ATOM 1246 O O . SER A 1 163 ? 17.893 -5.649 2.218 1.00 30.17 163 SER A O 1
ATOM 1248 N N . LEU A 1 164 ? 15.964 -4.538 2.440 1.00 35.22 164 LEU A N 1
ATOM 1249 C CA . LEU A 1 164 ? 16.062 -3.801 1.190 1.00 35.22 164 LEU A CA 1
ATOM 1250 C C . LEU A 1 164 ? 17.014 -2.619 1.430 1.00 35.22 164 LEU A C 1
ATOM 1252 O O . LEU A 1 164 ? 16.694 -1.447 1.257 1.00 35.22 164 LEU A O 1
ATOM 1256 N N . TYR A 1 165 ? 18.210 -2.947 1.910 1.00 28.23 165 TYR A N 1
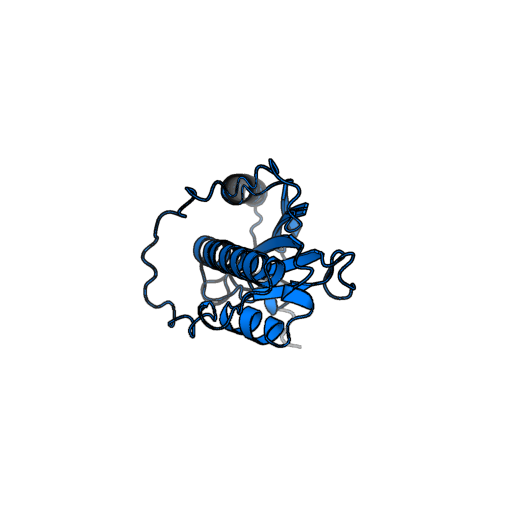ATOM 1257 C CA . TYR A 1 165 ? 19.334 -2.065 2.043 1.00 28.23 165 TYR A CA 1
ATOM 1258 C C . TYR A 1 165 ? 19.896 -1.930 0.635 1.00 28.23 165 TYR A C 1
ATOM 1260 O O . TYR A 1 165 ? 20.851 -2.598 0.238 1.00 28.23 165 TYR A O 1
ATOM 1268 N N . VAL A 1 166 ? 19.259 -1.070 -0.161 1.00 32.69 166 VAL A N 1
ATOM 1269 C CA . VAL A 1 166 ? 19.902 -0.499 -1.340 1.00 32.69 166 VAL A CA 1
ATOM 1270 C C . VAL A 1 166 ? 21.004 0.413 -0.804 1.00 32.69 166 VAL A C 1
ATOM 1272 O O . VAL A 1 166 ? 20.844 1.624 -0.700 1.00 32.69 166 VAL A O 1
ATOM 1275 N N . ARG A 1 167 ? 22.132 -0.177 -0.383 1.00 27.19 167 ARG A N 1
ATOM 1276 C CA . ARG A 1 167 ? 23.365 0.578 -0.171 1.00 27.19 167 ARG A CA 1
ATOM 1277 C C . ARG A 1 167 ? 23.778 1.044 -1.557 1.00 27.19 167 ARG A C 1
ATOM 1279 O O . ARG A 1 167 ? 24.293 0.252 -2.345 1.00 27.19 167 ARG A O 1
ATOM 1286 N N . THR A 1 168 ? 23.534 2.308 -1.874 1.00 30.98 168 THR A N 1
ATOM 1287 C CA . THR A 1 168 ? 24.060 2.961 -3.075 1.00 30.98 168 THR A CA 1
ATOM 1288 C C . THR A 1 168 ? 25.583 3.062 -2.944 1.00 30.98 168 THR A C 1
ATOM 1290 O O . THR A 1 168 ? 26.123 4.098 -2.570 1.00 30.98 168 THR A O 1
ATOM 1293 N N . ARG A 1 169 ? 26.300 1.952 -3.165 1.00 28.02 169 ARG A N 1
ATOM 1294 C CA . ARG A 1 169 ? 27.761 1.949 -3.372 1.00 28.02 169 ARG A CA 1
ATOM 1295 C C . ARG A 1 169 ? 28.138 2.116 -4.842 1.00 28.02 169 ARG A C 1
ATOM 1297 O O . ARG A 1 169 ? 29.305 2.296 -5.156 1.00 28.02 169 ARG A O 1
ATOM 1304 N N . THR A 1 170 ? 27.153 2.114 -5.725 1.00 29.47 170 THR A N 1
ATOM 1305 C CA . THR A 1 170 ? 27.268 2.474 -7.134 1.00 29.47 170 THR A CA 1
ATOM 1306 C C . THR A 1 170 ? 26.062 3.359 -7.444 1.00 29.47 170 THR A C 1
ATOM 1308 O O . THR A 1 170 ? 24.991 3.143 -6.876 1.00 29.47 170 THR A O 1
ATOM 1311 N N . GLY A 1 171 ? 26.230 4.420 -8.233 1.00 33.16 171 GLY A N 1
ATOM 1312 C CA . GLY A 1 171 ? 25.171 5.392 -8.536 1.00 33.16 171 GLY A CA 1
ATOM 1313 C C . GLY A 1 171 ? 23.982 4.783 -9.296 1.00 33.16 171 GLY A C 1
ATOM 1314 O O . GLY A 1 171 ? 23.905 4.921 -10.509 1.00 33.16 171 GLY A O 1
ATOM 1315 N N . LEU A 1 172 ? 23.081 4.098 -8.582 1.00 36.31 172 LEU A N 1
ATOM 1316 C CA . LEU A 1 172 ? 21.903 3.369 -9.077 1.00 36.31 172 LEU A CA 1
ATOM 1317 C C . LEU A 1 172 ? 20.634 4.238 -9.033 1.00 36.31 172 LEU A C 1
ATOM 1319 O O . LEU A 1 172 ? 20.365 4.888 -8.022 1.00 36.31 172 LEU A O 1
ATOM 1323 N N . SER A 1 173 ? 19.819 4.210 -10.097 1.00 39.41 173 SER A N 1
ATOM 1324 C CA . SER A 1 173 ? 18.676 5.127 -10.273 1.00 39.41 173 SER A CA 1
ATOM 1325 C C . SER A 1 173 ? 17.368 4.732 -9.562 1.00 39.41 173 SER A C 1
ATOM 1327 O O . SER A 1 173 ? 16.469 5.567 -9.435 1.00 39.41 173 SER A O 1
ATOM 1329 N N . ALA A 1 174 ? 17.258 3.519 -9.006 1.00 39.75 174 ALA A N 1
ATOM 1330 C CA . ALA A 1 174 ? 16.116 3.111 -8.178 1.00 39.75 174 ALA A CA 1
ATOM 1331 C C . ALA A 1 174 ? 16.317 3.536 -6.712 1.00 39.75 174 ALA A C 1
ATOM 1333 O O . ALA A 1 174 ? 16.744 2.757 -5.858 1.00 39.75 174 ALA A O 1
ATOM 1334 N N . SER A 1 175 ? 16.035 4.806 -6.423 1.00 46.34 175 SER A N 1
ATOM 1335 C CA . SER A 1 175 ? 16.066 5.348 -5.062 1.00 46.34 175 SER A CA 1
ATOM 1336 C C . SER A 1 175 ? 14.687 5.241 -4.403 1.00 46.34 175 SER A C 1
ATOM 1338 O O . SER A 1 175 ? 13.703 5.785 -4.904 1.00 46.34 175 SER A O 1
ATOM 1340 N N . PHE A 1 176 ? 14.607 4.558 -3.260 1.00 49.56 176 PHE A N 1
ATOM 1341 C CA . PHE A 1 176 ? 13.441 4.618 -2.376 1.00 49.56 176 PHE A CA 1
ATOM 1342 C C . PHE A 1 176 ? 13.419 5.968 -1.676 1.00 49.56 176 PHE A C 1
ATOM 1344 O O . PHE A 1 176 ? 14.396 6.337 -1.027 1.00 49.56 176 PHE A O 1
ATOM 1351 N N . THR A 1 177 ? 12.323 6.711 -1.804 1.00 49.62 177 THR A N 1
ATOM 1352 C CA . THR A 1 177 ? 12.252 8.060 -1.231 1.00 49.62 177 THR A CA 1
ATOM 1353 C C . THR A 1 177 ? 11.575 8.043 0.142 1.00 49.62 177 THR A C 1
ATOM 1355 O O . THR A 1 177 ? 12.114 8.616 1.085 1.00 49.62 177 THR A O 1
ATOM 1358 N N . TYR A 1 178 ? 10.441 7.345 0.290 1.00 45.91 178 TYR A N 1
ATOM 1359 C CA . TYR A 1 178 ? 9.652 7.282 1.533 1.00 45.91 178 TYR A CA 1
ATOM 1360 C C . TYR A 1 178 ? 8.832 5.989 1.616 1.00 45.91 178 TYR A C 1
ATOM 1362 O O . TYR A 1 178 ? 8.386 5.488 0.592 1.00 45.91 178 TYR A O 1
ATOM 1370 N N . PHE A 1 179 ? 8.581 5.470 2.817 1.00 47.31 179 PHE A N 1
ATOM 1371 C CA . PHE A 1 179 ? 7.591 4.413 3.056 1.00 47.31 179 PHE A CA 1
ATOM 1372 C C . PHE A 1 179 ? 6.477 4.967 3.931 1.00 47.31 179 PHE A C 1
ATOM 1374 O O . PHE A 1 179 ? 6.722 5.789 4.819 1.00 47.31 179 PHE A O 1
ATOM 1381 N N . PHE A 1 180 ? 5.244 4.544 3.666 1.00 41.69 180 PHE A N 1
ATOM 1382 C CA . PHE A 1 180 ? 4.081 5.129 4.307 1.00 41.69 180 PHE A CA 1
ATOM 1383 C C . PHE A 1 180 ? 2.999 4.083 4.568 1.00 41.69 180 PHE A C 1
ATOM 1385 O O . PHE A 1 180 ? 2.609 3.304 3.700 1.00 41.69 180 PHE A O 1
A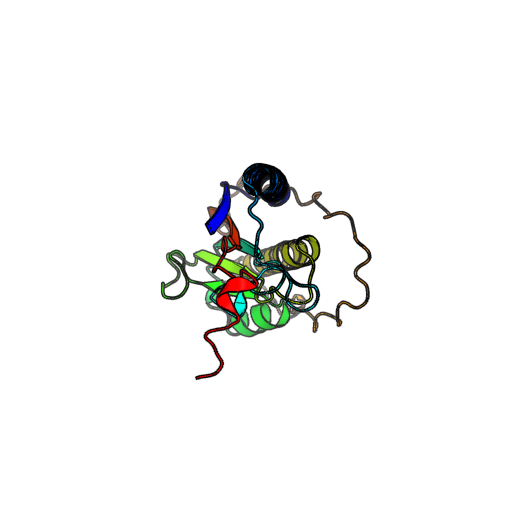TOM 1392 N N . PHE A 1 181 ? 2.476 4.109 5.785 1.00 48.22 181 PHE A N 1
ATOM 1393 C CA . PHE A 1 181 ? 1.268 3.404 6.169 1.00 48.22 181 PHE A CA 1
ATOM 1394 C C . PHE A 1 181 ? 0.217 4.436 6.501 1.00 48.22 181 PHE A C 1
ATOM 1396 O O . PHE A 1 181 ? 0.431 5.318 7.333 1.00 48.22 181 PHE A O 1
ATOM 1403 N N . LYS A 1 182 ? -0.935 4.324 5.852 1.00 45.62 182 LYS A N 1
ATOM 1404 C CA . LYS A 1 182 ? -2.093 5.161 6.125 1.00 45.62 182 LYS A CA 1
ATOM 1405 C C . LYS A 1 182 ? -3.256 4.279 6.466 1.00 45.62 182 LYS A C 1
ATOM 1407 O O . LYS A 1 182 ? -3.810 3.591 5.615 1.00 45.62 182 LYS A O 1
ATOM 1412 N N . PHE A 1 183 ? -3.642 4.377 7.717 1.00 44.19 183 PHE A N 1
ATOM 1413 C CA . PHE A 1 183 ? -4.842 3.776 8.236 1.00 44.19 183 PHE A CA 1
ATOM 1414 C C . PHE A 1 183 ? -5.823 4.900 8.499 1.00 44.19 183 PHE A C 1
ATOM 1416 O O . PHE A 1 183 ? -5.502 5.912 9.124 1.00 44.19 183 PHE A O 1
ATOM 1423 N N . ILE A 1 184 ? -7.006 4.786 7.930 1.00 41.16 184 ILE A N 1
ATOM 1424 C CA . ILE A 1 184 ? -8.087 5.733 8.164 1.00 41.16 184 ILE A CA 1
ATOM 1425 C C . ILE A 1 184 ? -9.040 4.970 9.087 1.00 41.16 184 ILE A C 1
ATOM 1427 O O . ILE A 1 184 ? -9.355 3.830 8.789 1.00 41.16 184 ILE A O 1
ATOM 1431 N N . ILE A 1 185 ? -9.468 5.543 10.206 1.00 41.91 185 ILE A N 1
ATOM 1432 C CA . ILE A 1 185 ? -10.537 4.965 11.042 1.00 41.91 185 ILE A CA 1
ATOM 1433 C C . ILE A 1 185 ? -11.399 6.111 11.534 1.00 41.91 185 ILE A C 1
ATOM 1435 O O . ILE A 1 185 ? -10.872 7.141 11.943 1.00 41.91 185 ILE A 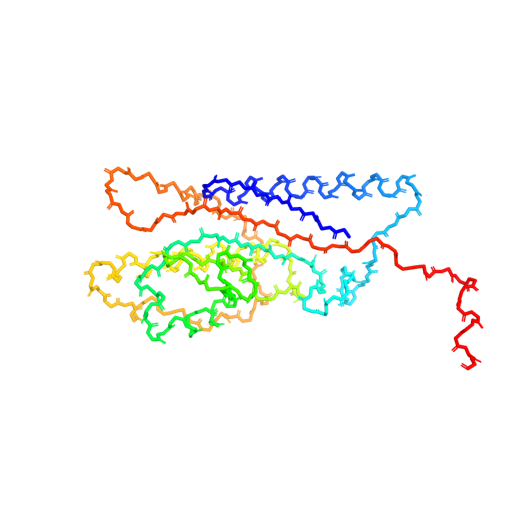O 1
ATOM 1439 N N . PHE A 1 186 ? -12.717 5.987 11.518 1.00 37.62 186 PHE A N 1
ATOM 1440 C CA . PHE A 1 186 ? -13.576 6.969 12.178 1.00 37.62 186 PHE A CA 1
ATOM 1441 C C . PHE A 1 186 ? -13.791 6.613 13.655 1.00 37.62 186 PHE A C 1
ATOM 1443 O O . PHE A 1 186 ? -13.930 5.445 14.003 1.00 37.62 186 PHE A O 1
ATOM 1450 N N . ASN A 1 187 ? -13.831 7.643 14.507 1.00 30.44 187 ASN A N 1
ATOM 1451 C CA . ASN A 1 187 ? -14.532 7.567 15.790 1.00 30.44 187 ASN A CA 1
ATOM 1452 C C . ASN A 1 187 ? -16.006 7.899 15.521 1.00 30.44 187 ASN A C 1
ATOM 1454 O O . ASN A 1 187 ? -16.262 8.774 14.694 1.00 30.44 187 ASN A O 1
ATOM 1458 N N . LYS A 1 188 ? -16.915 7.166 16.186 1.00 33.69 188 LYS A N 1
ATOM 1459 C CA . LYS A 1 188 ? -18.389 7.308 16.242 1.00 33.69 188 LYS A CA 1
ATOM 1460 C C . LYS A 1 188 ? -19.047 8.318 15.269 1.00 33.69 188 LYS A C 1
ATOM 1462 O O . LYS A 1 188 ? -18.910 9.524 15.442 1.00 33.69 188 LYS A O 1
ATOM 1467 N N . CYS A 1 189 ? -19.964 7.843 14.417 1.00 35.50 189 CYS A N 1
ATOM 1468 C CA . CYS A 1 189 ? -21.302 8.456 14.369 1.00 35.50 189 CYS A CA 1
ATOM 1469 C C . CYS A 1 189 ? -22.141 7.837 15.494 1.00 35.50 189 CYS A C 1
ATOM 1471 O O . CYS A 1 189 ? -22.075 6.633 15.733 1.00 35.50 189 CYS A O 1
ATOM 1473 N N . TYR A 1 190 ? -22.895 8.662 16.212 1.00 36.59 190 TYR A N 1
ATOM 1474 C CA . TYR A 1 190 ? -23.788 8.222 17.279 1.00 36.59 190 TYR A CA 1
ATOM 1475 C C . TYR A 1 190 ? -24.791 7.180 16.765 1.00 36.59 190 TYR A C 1
ATOM 1477 O O . TYR A 1 190 ? -25.679 7.514 15.988 1.00 36.59 190 TYR A O 1
ATOM 1485 N N . TRP A 1 191 ? -24.697 5.948 17.261 1.00 38.38 191 TRP A N 1
ATOM 1486 C CA . TRP A 1 191 ? -25.855 5.070 17.382 1.00 38.38 191 TRP A CA 1
ATOM 1487 C C . TRP A 1 191 ? -26.024 4.751 18.871 1.00 38.38 191 TRP A C 1
ATOM 1489 O O . TRP A 1 191 ? -25.267 3.965 19.436 1.00 38.38 191 TRP A O 1
ATOM 1499 N N . SER A 1 192 ? -26.945 5.473 19.515 1.00 35.22 192 SER A N 1
ATOM 1500 C CA . SER A 1 192 ? -27.564 5.080 20.786 1.00 35.22 192 SER A CA 1
ATOM 1501 C C . SER A 1 192 ? -28.886 4.391 20.435 1.00 35.22 192 SER A C 1
ATOM 1503 O O . SER A 1 192 ? -29.534 4.858 19.491 1.00 35.22 192 SER A O 1
ATOM 1505 N N . PRO A 1 193 ? -29.333 3.355 21.168 1.00 40.50 193 PRO A N 1
ATOM 1506 C CA . PRO A 1 193 ? -30.700 2.844 21.058 1.00 40.50 193 PRO A CA 1
ATOM 1507 C C . PRO A 1 193 ? -31.763 3.958 21.123 1.00 40.50 193 PRO A C 1
ATOM 1509 O O . PRO A 1 193 ? -32.785 3.861 20.451 1.00 40.50 193 PRO A O 1
ATOM 1512 N N . ASP A 1 194 ? -31.477 5.060 21.826 1.00 42.91 194 ASP A N 1
ATOM 1513 C CA . ASP A 1 194 ? -32.364 6.229 21.932 1.00 42.91 194 ASP A CA 1
ATOM 1514 C C . ASP A 1 194 ? -32.542 6.999 20.606 1.00 42.91 194 ASP A C 1
ATOM 1516 O O . ASP A 1 194 ? -33.562 7.645 20.393 1.00 42.91 194 ASP A O 1
ATOM 1520 N N . ASN A 1 195 ? -31.585 6.906 19.673 1.00 45.69 195 ASN A N 1
ATOM 1521 C CA . ASN A 1 195 ? -31.647 7.583 18.369 1.00 45.69 195 ASN A CA 1
ATOM 1522 C C . ASN A 1 195 ? -32.278 6.718 17.264 1.00 45.69 195 ASN A C 1
ATOM 1524 O O . ASN A 1 195 ? -32.460 7.196 16.145 1.00 45.69 195 ASN A O 1
ATOM 1528 N N . ALA A 1 196 ? -32.608 5.454 17.546 1.00 42.09 196 ALA A N 1
ATOM 1529 C CA . ALA A 1 196 ? -33.269 4.572 16.584 1.00 42.09 196 ALA A CA 1
ATOM 1530 C C . ALA A 1 196 ? -34.771 4.885 16.420 1.00 42.09 196 ALA A C 1
ATOM 1532 O O . ALA A 1 196 ? -35.380 4.444 15.449 1.00 42.09 196 ALA A O 1
ATOM 1533 N N . GLN A 1 197 ? -35.365 5.662 17.335 1.00 35.25 197 GLN A N 1
ATOM 1534 C CA . GLN A 1 197 ? -36.794 5.993 17.301 1.00 35.25 197 GLN A CA 1
ATOM 1535 C C . GLN A 1 197 ? -37.175 7.086 16.284 1.00 35.25 197 GLN A C 1
ATOM 1537 O O . GLN A 1 197 ? -38.350 7.195 15.960 1.00 35.25 197 GLN A O 1
ATOM 1542 N N . ASN A 1 198 ? -36.215 7.823 15.711 1.00 38.62 198 ASN A N 1
ATOM 1543 C CA . ASN A 1 198 ? -36.487 8.937 14.782 1.00 38.62 198 ASN A CA 1
ATOM 1544 C C . ASN A 1 198 ? -36.205 8.625 13.297 1.00 38.62 198 ASN A C 1
ATOM 1546 O O . ASN A 1 198 ? -36.023 9.543 12.505 1.00 38.62 198 ASN A O 1
ATOM 1550 N N . MET A 1 199 ? -36.130 7.350 12.899 1.00 35.38 199 MET A N 1
ATOM 1551 C CA . MET A 1 199 ? -35.968 6.955 11.483 1.00 35.38 199 MET A CA 1
ATOM 1552 C C . MET A 1 199 ? -37.201 6.245 10.896 1.00 35.38 199 MET A C 1
ATOM 1554 O O . MET A 1 199 ? -37.097 5.595 9.860 1.00 35.38 199 MET A O 1
ATOM 1558 N N . ASN A 1 200 ? -38.359 6.380 11.549 1.00 35.47 200 ASN A N 1
ATOM 1559 C CA . ASN A 1 200 ? -39.655 5.900 11.058 1.00 35.47 200 ASN A CA 1
ATOM 1560 C C . ASN A 1 200 ? -40.645 7.063 10.829 1.00 35.47 200 ASN A C 1
ATOM 1562 O O . ASN A 1 200 ? -41.813 6.949 11.195 1.00 35.47 200 ASN A O 1
ATOM 1566 N N . GLU A 1 201 ? -40.179 8.164 10.233 1.00 33.94 201 GLU A N 1
ATOM 1567 C CA . GLU A 1 201 ? -41.030 9.180 9.588 1.00 33.94 201 GLU A CA 1
ATOM 1568 C C . GLU A 1 201 ? -40.550 9.440 8.157 1.00 33.94 201 GLU A C 1
ATOM 1570 O O . GLU A 1 201 ? -39.317 9.565 7.960 1.00 33.94 201 GLU A O 1
#

InterPro domains:
  IPR000749 ATP:guanido phosphotransferase [PTHR11547] (1-144)
  IPR014746 Glutamine synthetase/guanido kinase, catalytic domain [SSF55931] (1-144)
  IPR022414 ATP:guanido phosphotransferase, catalytic domain [PF00217] (1-132)
  IPR022414 ATP:guanido phosphotransferase, catalytic domain [PS51510] (1-133)
  IPR022415 ATP:guanido phosphotransferase active site [PS00112] (49-55)